Protein AF-0000000080920119 (afdb_homodimer)

pLDDT: mean 89.34, std 9.04, range [36.53, 98.25]

Solvent-accessible surface area (backbone atoms only — not comparable to full-atom values): 19038 Å² total; per-residue (Å²): 108,67,67,58,48,54,54,50,48,55,52,50,39,54,52,48,53,52,52,38,52,74,68,66,54,53,73,81,76,51,62,56,70,81,43,74,42,44,18,40,29,38,39,39,39,40,26,57,55,20,80,47,30,92,31,25,47,42,39,74,60,45,66,46,72,30,33,34,34,44,32,43,64,41,92,45,62,34,43,28,36,59,39,90,96,70,40,76,40,78,54,74,63,53,87,98,52,73,48,76,41,41,6,44,45,36,14,48,34,44,44,57,72,45,56,47,45,42,30,32,28,40,36,23,53,85,44,58,36,45,36,37,38,37,38,34,33,67,30,32,76,42,70,40,53,38,47,60,82,91,38,94,62,55,49,38,61,69,44,32,45,50,55,50,52,51,49,39,39,59,35,60,59,41,36,59,56,75,40,39,57,63,78,124,108,68,68,57,49,52,53,50,48,56,51,50,40,54,52,48,52,54,52,39,52,74,67,66,53,55,74,82,76,51,60,56,71,81,43,75,42,44,17,40,31,38,38,37,39,40,26,58,54,20,79,45,28,91,32,25,48,41,38,74,60,44,64,46,71,30,34,35,34,45,32,43,62,39,93,46,63,35,42,28,36,59,39,90,97,71,42,77,39,79,52,74,62,54,89,98,49,73,46,75,40,40,4,45,45,37,14,47,33,45,46,57,71,46,58,46,45,42,30,33,28,41,35,23,54,85,43,57,36,46,36,38,38,40,40,35,31,66,29,33,77,42,69,40,54,37,48,59,84,90,37,94,62,55,48,39,62,70,43,31,44,50,55,50,52,52,49,39,40,59,35,59,58,43,36,57,56,76,41,38,56,65,78,125

Foldseek 3Di:
DVVVLVVVLVVVLVVVVVVCVVLVPDPVLSVQSPDPQKDKDKDKAKFFADQCQVVDFRWDWDWDLFQKKKKDKDQDWWKWWQDPPPGTDTDGDDPPDIDMFGGPLNCQQQLNPRPGTTMGTIHHNPDMMIMMMMGTHGHQQRKRDHRQPPHPDRPDDIDGSVVVVVVVVVCVVVVVVVVDPPDD/DVVVLVVVLVVVLVVVVVVCVVLVPDPVLSVQSPDPQKDKDKDKAKFFADQCQVVDFRWDWDWDLFQKKKKDKDQDWWKWWQDPPPGTDTDGDDPPDIDMFGGPLNCQLQLNPRPGTTMGTIHHNPGMMIMMMMGTHGHQQRKRDHRQPPHPDRPDDIDGSVVVVVVVVVCVVVVVVVVDPPDD

Structure (mmCIF, N/CA/C/O backbone):
data_AF-0000000080920119-model_v1
#
loop_
_entity.id
_entity.type
_entity.pdbx_description
1 polymer 'Fe2OG dioxygenase domain-containing protein'
#
loop_
_atom_site.group_PDB
_atom_site.id
_atom_site.type_symbol
_atom_site.label_atom_id
_atom_site.label_alt_id
_atom_site.label_comp_id
_atom_site.label_asym_id
_atom_site.label_entity_id
_atom_site.label_seq_id
_atom_site.pdbx_PDB_ins_code
_atom_site.Cartn_x
_atom_site.Cartn_y
_atom_site.Cartn_z
_atom_site.occupancy
_atom_site.B_iso_or_equiv
_atom_site.auth_seq_id
_atom_site.auth_comp_id
_atom_site.auth_asym_id
_atom_site.auth_atom_id
_atom_site.pdbx_PDB_model_num
ATOM 1 N N . MET A 1 1 ? 1.473 2.098 -21 1 79.38 1 MET A N 1
ATOM 2 C CA . MET A 1 1 ? 1.074 1.323 -19.828 1 79.38 1 MET A CA 1
ATOM 3 C C . MET A 1 1 ? 0.485 -0.022 -20.234 1 79.38 1 MET A C 1
ATOM 5 O O . MET A 1 1 ? 0.886 -1.064 -19.719 1 79.38 1 MET A O 1
ATOM 9 N N . GLU A 1 2 ? -0.233 -0.046 -21.359 1 83.88 2 GLU A N 1
ATOM 10 C CA . GLU A 1 2 ? -0.893 -1.279 -21.781 1 83.88 2 GLU A CA 1
ATOM 11 C C . GLU A 1 2 ? 0.12 -2.299 -22.297 1 83.88 2 GLU A C 1
ATOM 13 O O . GLU A 1 2 ? 0.042 -3.482 -21.953 1 83.88 2 GLU A O 1
ATOM 18 N N . ASN A 1 3 ? 1.036 -1.819 -23.062 1 89.56 3 ASN A N 1
ATOM 19 C CA . ASN A 1 3 ? 2.049 -2.736 -23.562 1 89.56 3 ASN A CA 1
ATOM 20 C C . ASN A 1 3 ? 2.92 -3.293 -22.453 1 89.56 3 ASN A C 1
ATOM 22 O O . ASN A 1 3 ? 3.256 -4.477 -22.438 1 89.56 3 ASN A O 1
ATOM 26 N N . TYR A 1 4 ? 3.305 -2.443 -21.5 1 93.75 4 TYR A N 1
ATOM 27 C CA . TYR A 1 4 ? 4.094 -2.883 -20.344 1 93.75 4 TYR A CA 1
ATOM 28 C C . TYR A 1 4 ? 3.34 -3.932 -19.547 1 93.75 4 TYR A C 1
ATOM 30 O O . TYR A 1 4 ? 3.9 -4.969 -19.188 1 93.75 4 TYR A O 1
ATOM 38 N N . GLN A 1 5 ? 2.098 -3.656 -19.344 1 92.19 5 GLN A N 1
ATOM 39 C CA . GLN A 1 5 ? 1.253 -4.57 -18.578 1 92.19 5 GLN A CA 1
ATOM 40 C C . GLN A 1 5 ? 1.169 -5.938 -19.266 1 92.19 5 GLN A C 1
ATOM 42 O O . GLN A 1 5 ? 1.248 -6.973 -18.594 1 92.19 5 GLN A O 1
ATOM 47 N N . LYS A 1 6 ? 1.004 -5.941 -20.547 1 92.06 6 LYS A N 1
ATOM 48 C CA . LYS A 1 6 ? 0.898 -7.191 -21.297 1 92.06 6 LYS A CA 1
ATOM 49 C C . LYS A 1 6 ? 2.182 -8.008 -21.188 1 92.06 6 LYS A C 1
ATOM 51 O O . LYS A 1 6 ? 2.137 -9.227 -20.984 1 92.06 6 LYS A O 1
ATOM 56 N N . GLN A 1 7 ? 3.277 -7.32 -21.297 1 95.81 7 GLN A N 1
ATOM 57 C CA . GLN A 1 7 ? 4.562 -8 -21.219 1 95.81 7 GLN A CA 1
ATOM 58 C C . GLN A 1 7 ? 4.805 -8.547 -19.812 1 95.81 7 GLN A C 1
ATOM 60 O O . GLN A 1 7 ? 5.305 -9.656 -19.656 1 95.81 7 GLN A O 1
ATOM 65 N N . MET A 1 8 ? 4.488 -7.758 -18.844 1 96.25 8 MET A N 1
ATOM 66 C CA . MET A 1 8 ? 4.672 -8.195 -17.469 1 96.25 8 MET A CA 1
ATOM 67 C C . MET A 1 8 ? 3.734 -9.352 -17.125 1 96.25 8 MET A C 1
ATOM 69 O O . MET A 1 8 ? 4.102 -10.25 -16.375 1 96.25 8 MET A O 1
ATOM 73 N N . LYS A 1 9 ? 2.559 -9.312 -17.688 1 94.44 9 LYS A N 1
ATOM 74 C CA . LYS A 1 9 ? 1.615 -10.406 -17.469 1 94.44 9 LYS A CA 1
ATOM 75 C C . LYS A 1 9 ? 2.176 -11.727 -18 1 94.44 9 LYS A C 1
ATOM 77 O O . LYS A 1 9 ? 2.111 -12.75 -17.328 1 94.44 9 LYS A O 1
ATOM 82 N N . LEU A 1 10 ? 2.668 -11.664 -19.203 1 95.56 10 LEU A N 1
ATOM 83 C CA . LEU A 1 10 ? 3.262 -12.867 -19.797 1 95.56 10 LEU A CA 1
ATOM 84 C C . LEU A 1 10 ? 4.398 -13.391 -18.922 1 95.56 10 LEU A C 1
ATOM 86 O O . LEU A 1 10 ? 4.496 -14.594 -18.688 1 95.56 10 LEU A O 1
ATOM 90 N N . LEU A 1 11 ? 5.254 -12.516 -18.453 1 97.06 11 LEU A N 1
ATOM 91 C CA . LEU A 1 11 ? 6.359 -12.906 -17.578 1 97.06 11 LEU A CA 1
ATOM 92 C C . LEU A 1 11 ? 5.844 -13.492 -16.266 1 97.06 11 LEU A C 1
ATOM 94 O O . LEU A 1 11 ? 6.344 -14.523 -15.812 1 97.06 11 LEU A O 1
ATOM 98 N N . ALA A 1 12 ? 4.891 -12.859 -15.656 1 97 12 ALA A N 1
ATOM 99 C CA . ALA A 1 12 ? 4.32 -13.312 -14.391 1 97 12 ALA A CA 1
ATOM 100 C C . ALA A 1 12 ? 3.705 -14.703 -14.539 1 97 12 ALA A C 1
ATOM 102 O O . ALA A 1 12 ? 3.854 -15.547 -13.656 1 97 12 ALA A O 1
ATOM 103 N N . GLU A 1 13 ? 2.988 -14.906 -15.633 1 95.88 13 GLU A N 1
ATOM 104 C CA . GLU A 1 13 ? 2.373 -16.203 -15.883 1 95.88 13 GLU A CA 1
ATOM 105 C C . GLU A 1 13 ? 3.43 -17.297 -16.031 1 95.88 13 GLU A C 1
ATOM 107 O O . GLU A 1 13 ? 3.268 -18.391 -15.492 1 95.88 13 GLU A O 1
ATOM 112 N N . LYS A 1 14 ? 4.465 -16.984 -16.734 1 96.5 14 LYS A N 1
ATOM 113 C CA . LYS A 1 14 ? 5.555 -17.953 -16.891 1 96.5 14 LYS A CA 1
ATOM 114 C C . LYS A 1 14 ? 6.195 -18.281 -15.547 1 96.5 14 LYS A C 1
ATOM 116 O O . LYS A 1 14 ? 6.41 -19.453 -15.227 1 96.5 14 LYS A O 1
ATOM 121 N N . LEU A 1 15 ? 6.508 -17.266 -14.758 1 97.19 15 LEU A N 1
ATOM 122 C CA . LEU A 1 15 ? 7.105 -17.469 -13.445 1 97.19 15 LEU A CA 1
ATOM 123 C C . LEU A 1 15 ? 6.176 -18.266 -12.539 1 97.19 15 LEU A C 1
ATOM 125 O O . LEU A 1 15 ? 6.617 -19.172 -11.828 1 97.19 15 LEU A O 1
ATOM 129 N N . THR A 1 16 ? 4.949 -17.922 -12.578 1 96.25 16 THR A N 1
ATOM 130 C CA . THR A 1 16 ? 3.953 -18.578 -11.742 1 96.25 16 THR A CA 1
ATOM 131 C C . THR A 1 16 ? 3.855 -20.062 -12.102 1 96.25 16 THR A C 1
ATOM 133 O O . THR A 1 16 ? 3.824 -20.922 -11.211 1 96.25 16 THR A O 1
ATOM 136 N N . GLN A 1 17 ? 3.826 -20.344 -13.414 1 94.75 17 GLN A N 1
ATOM 137 C CA . GLN A 1 17 ? 3.797 -21.734 -13.852 1 94.75 17 GLN A CA 1
ATOM 138 C C . GLN A 1 17 ? 5.004 -22.5 -13.32 1 94.75 17 GLN A C 1
ATOM 140 O O . GLN A 1 17 ? 4.871 -23.625 -12.852 1 94.75 17 GLN A O 1
ATOM 145 N N . MET A 1 18 ? 6.141 -21.922 -13.367 1 95.62 18 MET A N 1
ATOM 146 C CA . MET A 1 18 ? 7.363 -22.562 -12.883 1 95.62 18 MET A CA 1
ATOM 147 C C . MET A 1 18 ? 7.289 -22.797 -11.383 1 95.62 18 MET A C 1
ATOM 149 O O . MET A 1 18 ? 7.621 -23.891 -10.914 1 95.62 18 MET A O 1
ATOM 153 N N . ILE A 1 19 ? 6.848 -21.828 -10.633 1 94.75 19 ILE A N 1
ATOM 154 C CA . ILE A 1 19 ? 6.781 -21.906 -9.18 1 94.75 19 ILE A CA 1
ATOM 155 C C . ILE A 1 19 ? 5.758 -22.969 -8.766 1 94.75 19 ILE A C 1
ATOM 157 O O . ILE A 1 19 ? 6.039 -23.812 -7.91 1 94.75 19 ILE A O 1
ATOM 161 N N . LEU A 1 20 ? 4.629 -22.938 -9.398 1 91.56 20 LEU A N 1
ATOM 162 C CA . LEU A 1 20 ? 3.582 -23.891 -9.031 1 91.56 20 LEU A CA 1
ATOM 163 C C . LEU A 1 20 ? 3.982 -25.312 -9.398 1 91.56 20 LEU A C 1
ATOM 165 O O . LEU A 1 20 ? 3.627 -26.266 -8.703 1 91.56 20 LEU A O 1
ATOM 169 N N . THR A 1 21 ? 4.664 -25.422 -10.508 1 92.38 21 THR A N 1
ATOM 170 C CA . THR A 1 21 ? 5.191 -26.734 -10.875 1 92.38 21 THR A CA 1
ATOM 171 C C . THR A 1 21 ? 6.184 -27.219 -9.82 1 92.38 21 THR A C 1
ATOM 173 O O . THR A 1 21 ? 6.152 -28.391 -9.43 1 92.38 21 THR A O 1
ATOM 176 N N . LEU A 1 22 ? 7.051 -26.344 -9.359 1 90.81 22 LEU A N 1
ATOM 177 C CA . LEU A 1 22 ? 8.016 -26.672 -8.32 1 90.81 22 LEU A CA 1
ATOM 178 C C . LEU A 1 22 ? 7.305 -27.094 -7.039 1 90.81 22 LEU A C 1
ATOM 180 O O . LEU A 1 22 ? 7.789 -27.984 -6.32 1 90.81 22 LEU A O 1
ATOM 184 N N . LEU A 1 23 ? 6.129 -26.531 -6.812 1 89.06 23 LEU A N 1
ATOM 185 C CA . LEU A 1 23 ? 5.359 -26.828 -5.605 1 89.06 23 LEU A CA 1
ATOM 186 C C . LEU A 1 23 ? 4.465 -28.047 -5.812 1 89.06 23 LEU A C 1
ATOM 188 O O . LEU A 1 23 ? 3.684 -28.406 -4.926 1 89.06 23 LEU A O 1
ATOM 192 N N . LYS A 1 24 ? 4.477 -28.656 -7.004 1 88.25 24 LYS A N 1
ATOM 193 C CA . LYS A 1 24 ? 3.756 -29.875 -7.355 1 88.25 24 LYS A CA 1
ATOM 194 C C . LYS A 1 24 ? 2.246 -29.656 -7.309 1 88.25 24 LYS A C 1
ATOM 196 O O . LYS A 1 24 ? 1.501 -30.531 -6.867 1 88.25 24 LYS A O 1
ATOM 201 N N . ILE A 1 25 ? 1.913 -28.469 -7.617 1 86.12 25 ILE A N 1
ATOM 202 C CA . ILE A 1 25 ? 0.491 -28.172 -7.766 1 86.12 25 ILE A CA 1
ATOM 203 C C . ILE A 1 25 ? -0.033 -28.812 -9.055 1 86.12 25 ILE A C 1
ATOM 205 O O . ILE A 1 25 ? 0.632 -28.75 -10.094 1 86.12 25 ILE A O 1
ATOM 209 N N . SER A 1 26 ? -1.225 -29.484 -8.969 1 85.06 26 SER A N 1
ATOM 210 C CA . SER A 1 26 ? -1.796 -30.188 -10.109 1 85.06 26 SER A CA 1
ATOM 211 C C . SER A 1 26 ? -2.178 -29.203 -11.219 1 85.06 26 SER A C 1
ATOM 213 O O . SER A 1 26 ? -2.459 -28.031 -10.953 1 85.06 26 SER A O 1
ATOM 215 N N . GLU A 1 27 ? -2.246 -29.672 -12.414 1 86.5 27 GLU A N 1
ATOM 216 C CA . GLU A 1 27 ? -2.58 -28.844 -13.57 1 86.5 27 GLU A CA 1
ATOM 217 C C . GLU A 1 27 ? -3.992 -28.281 -13.453 1 86.5 27 GLU A C 1
ATOM 219 O O . GLU A 1 27 ? -4.258 -27.156 -13.906 1 86.5 27 GLU A O 1
ATOM 224 N N . ASP A 1 28 ? -4.855 -29 -12.781 1 83.12 28 ASP A N 1
ATOM 225 C CA . ASP A 1 28 ? -6.238 -28.562 -12.617 1 83.12 28 ASP A CA 1
ATOM 226 C C . ASP A 1 28 ? -6.32 -27.328 -11.719 1 83.12 28 ASP A C 1
ATOM 228 O O . ASP A 1 28 ? -7.223 -26.5 -11.875 1 83.12 28 ASP A O 1
ATOM 232 N N . GLU A 1 29 ? -5.348 -27.266 -10.867 1 81.88 29 GLU A N 1
ATOM 233 C CA . GLU A 1 29 ? -5.355 -26.172 -9.914 1 81.88 29 GLU A CA 1
ATOM 234 C C . GLU A 1 29 ? -4.656 -24.938 -10.484 1 81.88 29 GLU A C 1
ATOM 236 O O . GLU A 1 29 ? -4.68 -23.859 -9.875 1 81.88 29 GLU A O 1
ATOM 241 N N . LYS A 1 30 ? -4.066 -25.125 -11.633 1 85.06 30 LYS A N 1
ATOM 242 C CA . LYS A 1 30 ? -3.332 -24.031 -12.273 1 85.06 30 LYS A CA 1
ATOM 243 C C . LYS A 1 30 ? -4.203 -23.312 -13.297 1 85.06 30 LYS A C 1
ATOM 245 O O . LYS A 1 30 ? -3.732 -22.406 -13.992 1 85.06 30 LYS A O 1
ATOM 250 N N . GLY A 1 31 ? -5.438 -23.594 -13.391 1 84.75 31 GLY A N 1
ATOM 251 C CA . GLY A 1 31 ? -6.328 -23.125 -14.438 1 84.75 31 GLY A CA 1
ATOM 252 C C . GLY A 1 31 ? -6.531 -21.609 -14.406 1 84.75 31 GLY A C 1
ATOM 253 O O . GLY A 1 31 ? -6.852 -21 -15.43 1 84.75 31 GLY A O 1
ATOM 254 N N . TRP A 1 32 ? -6.25 -21 -13.281 1 85.81 32 TRP A N 1
ATOM 255 C CA . TRP A 1 32 ? -6.496 -19.578 -13.148 1 85.81 32 TRP A CA 1
ATOM 256 C C . TRP A 1 32 ? -5.383 -18.766 -13.805 1 85.81 32 TRP A C 1
ATOM 258 O O . TRP A 1 32 ? -5.555 -17.578 -14.102 1 85.81 32 TRP A O 1
ATOM 268 N N . ILE A 1 33 ? -4.121 -19.188 -14.055 1 86.75 33 ILE A N 1
ATOM 269 C CA . ILE A 1 33 ? -2.926 -18.469 -14.484 1 86.75 33 ILE A CA 1
ATOM 270 C C . ILE A 1 33 ? -3.201 -17.766 -15.812 1 86.75 33 ILE A C 1
ATOM 272 O O . ILE A 1 33 ? -2.771 -16.625 -16.016 1 86.75 33 ILE A O 1
ATOM 276 N N . SER A 1 34 ? -4.086 -18.219 -16.703 1 77.69 34 SER A N 1
ATOM 277 C CA . SER A 1 34 ? -4.328 -17.578 -17.984 1 77.69 34 SER A CA 1
ATOM 278 C C . SER A 1 34 ? -5.785 -17.141 -18.125 1 77.69 34 SER A C 1
ATOM 280 O O . SER A 1 34 ? -6.266 -16.906 -19.234 1 77.69 34 SER A O 1
ATOM 282 N N . SER A 1 35 ? -6.309 -16.984 -16.953 1 78.75 35 SER A N 1
ATOM 283 C CA . SER A 1 35 ? -7.707 -16.578 -16.984 1 78.75 35 SER A CA 1
ATOM 284 C C . SER A 1 35 ? -7.84 -15.062 -17.094 1 78.75 35 SER A C 1
ATOM 286 O O . SER A 1 35 ? -6.859 -14.328 -16.922 1 78.75 35 SER A O 1
ATOM 288 N N . SER A 1 36 ? -9.031 -14.633 -17.5 1 76.56 36 SER A N 1
ATOM 289 C CA . SER A 1 36 ? -9.32 -13.203 -17.594 1 76.56 36 SER A CA 1
ATOM 290 C C . SER A 1 36 ? -9.688 -12.625 -16.234 1 76.56 36 SER A C 1
ATOM 292 O O . SER A 1 36 ? -9.797 -11.414 -16.078 1 76.56 36 SER A O 1
ATOM 294 N N . GLU A 1 37 ? -9.75 -13.453 -15.273 1 78.88 37 GLU A N 1
ATOM 295 C CA . GLU A 1 37 ? -10.242 -13.023 -13.969 1 78.88 37 GLU A CA 1
ATOM 296 C C . GLU A 1 37 ? -9.094 -12.883 -12.969 1 78.88 37 GLU A C 1
ATOM 298 O O . GLU A 1 37 ? -9.258 -13.18 -11.789 1 78.88 37 GLU A O 1
ATOM 303 N N . LEU A 1 38 ? -8.055 -12.328 -13.391 1 83.06 38 LEU A N 1
ATOM 304 C CA . LEU A 1 38 ? -6.871 -12.18 -12.547 1 83.06 38 LEU A CA 1
ATOM 305 C C . LEU A 1 38 ? -6.895 -10.844 -11.805 1 83.06 38 LEU A C 1
ATOM 307 O O . LEU A 1 38 ? -7.523 -9.891 -12.258 1 83.06 38 LEU A O 1
ATOM 311 N N . CYS A 1 39 ? -6.348 -10.883 -10.656 1 84.88 39 CYS A N 1
ATOM 312 C CA . CYS A 1 39 ? -6.047 -9.633 -9.961 1 84.88 39 CYS A CA 1
ATOM 313 C C . CYS A 1 39 ? -4.715 -9.055 -10.422 1 84.88 39 CYS A C 1
ATOM 315 O O . CYS A 1 39 ? -3.664 -9.672 -10.219 1 84.88 39 CYS A O 1
ATOM 317 N N . GLU A 1 40 ? -4.816 -7.977 -11.047 1 91 40 GLU A N 1
ATOM 318 C CA . GLU A 1 40 ? -3.602 -7.332 -11.539 1 91 40 GLU A CA 1
ATOM 319 C C . GLU A 1 40 ? -3.695 -5.812 -11.43 1 91 40 GLU A C 1
ATOM 321 O O . GLU A 1 40 ? -4.789 -5.25 -11.492 1 91 40 GLU A O 1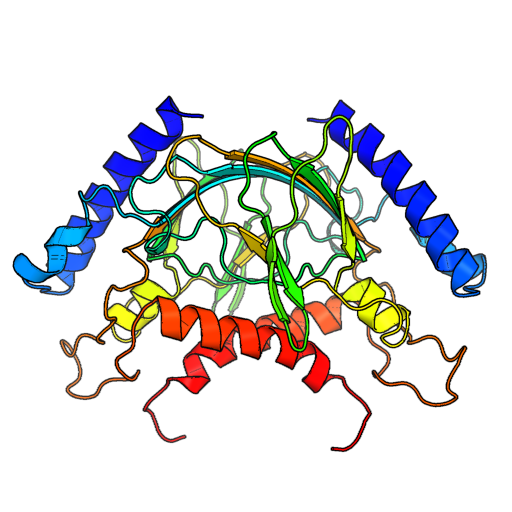
ATOM 326 N N . ALA A 1 41 ? -2.57 -5.191 -11.289 1 94.19 41 ALA A N 1
ATOM 327 C CA . ALA A 1 41 ? -2.426 -3.74 -11.281 1 94.19 41 ALA A CA 1
ATOM 328 C C . ALA A 1 41 ? -0.996 -3.328 -11.617 1 94.19 41 ALA A C 1
ATOM 330 O O . ALA A 1 41 ? -0.063 -4.121 -11.461 1 94.19 41 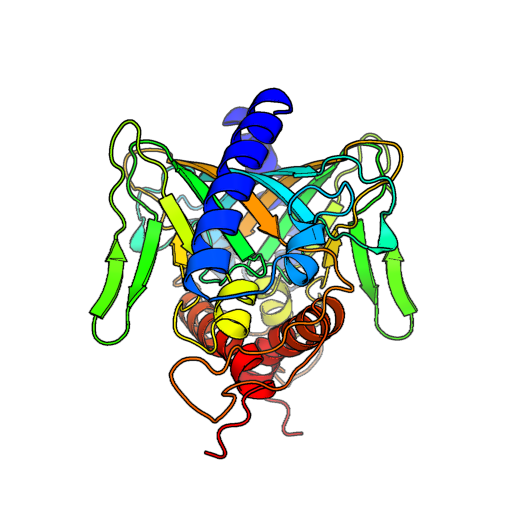ALA A O 1
ATOM 331 N N . VAL A 1 42 ? -0.869 -2.125 -12.148 1 96.5 42 VAL A N 1
ATOM 332 C CA . VAL A 1 42 ? 0.438 -1.509 -12.352 1 96.5 42 VAL A CA 1
ATOM 333 C C . VAL A 1 42 ? 0.542 -0.229 -11.531 1 96.5 42 VAL A C 1
ATOM 335 O O . VAL A 1 42 ? -0.388 0.581 -11.508 1 96.5 42 VAL A O 1
ATOM 338 N N . GLN A 1 43 ? 1.616 -0.107 -10.844 1 96.62 43 GLN A N 1
ATOM 339 C CA . GLN A 1 43 ? 1.86 1.083 -10.031 1 96.62 43 GLN A CA 1
ATOM 340 C C . GLN A 1 43 ? 3.199 1.723 -10.391 1 96.62 43 GLN A C 1
ATOM 342 O O . GLN A 1 43 ? 4.254 1.104 -10.219 1 96.62 43 GLN A O 1
ATOM 347 N N . LEU A 1 44 ? 3.145 2.924 -10.898 1 96.31 44 LEU A N 1
ATOM 348 C CA . LEU A 1 44 ? 4.352 3.723 -11.086 1 96.31 44 LEU A CA 1
ATOM 349 C C . LEU A 1 44 ? 4.594 4.621 -9.875 1 96.31 44 LEU A C 1
ATOM 351 O O . LEU A 1 44 ? 3.713 5.383 -9.477 1 96.31 44 LEU A O 1
ATOM 355 N N . ASN A 1 45 ? 5.758 4.523 -9.359 1 95.75 45 ASN A N 1
ATOM 356 C CA . ASN A 1 45 ? 6.113 5.262 -8.148 1 95.75 45 ASN A CA 1
ATOM 357 C C . ASN A 1 45 ? 7.223 6.277 -8.422 1 95.75 45 ASN A C 1
ATOM 359 O O . ASN A 1 45 ? 8.195 5.969 -9.109 1 95.75 45 ASN A O 1
ATOM 363 N N . PHE A 1 46 ? 7.047 7.43 -7.879 1 95.69 46 PHE A N 1
ATOM 364 C CA . PHE A 1 46 ? 8.039 8.5 -7.934 1 95.69 46 PHE A CA 1
ATOM 365 C C . PHE A 1 46 ? 8.383 8.992 -6.535 1 95.69 46 PHE A C 1
ATOM 367 O O . PHE A 1 46 ? 7.488 9.367 -5.77 1 95.69 46 PHE A O 1
ATOM 374 N N . TYR A 1 47 ? 9.664 9.023 -6.199 1 93.88 47 TYR A N 1
ATOM 375 C CA . TYR A 1 47 ? 10.18 9.516 -4.926 1 93.88 47 TYR A CA 1
ATOM 376 C C . TYR A 1 47 ? 11.133 10.68 -5.141 1 93.88 47 TYR A C 1
ATOM 378 O O . TYR A 1 47 ? 12.25 10.492 -5.633 1 93.88 47 TYR A O 1
ATOM 386 N N . PRO A 1 48 ? 10.773 11.828 -4.73 1 90.06 48 PRO A N 1
ATOM 387 C CA . PRO A 1 48 ? 11.672 12.969 -4.883 1 90.06 48 PRO A CA 1
ATOM 388 C C . PRO A 1 48 ? 12.93 12.844 -4.023 1 90.06 48 PRO A C 1
ATOM 390 O O . PRO A 1 48 ? 12.961 12.047 -3.084 1 90.06 48 PRO A O 1
ATOM 393 N N . CYS A 1 49 ? 13.867 13.625 -4.379 1 87.81 49 CYS A N 1
ATOM 394 C CA . CYS A 1 49 ? 15.078 13.68 -3.564 1 87.81 49 CYS A CA 1
ATOM 395 C C . CYS A 1 49 ? 14.805 14.375 -2.234 1 87.81 49 CYS A C 1
ATOM 397 O O . CYS A 1 49 ? 13.93 15.234 -2.143 1 87.81 49 CYS A O 1
ATOM 399 N N . CYS A 1 50 ? 15.484 13.898 -1.245 1 86.06 50 CYS A N 1
ATOM 400 C CA . CYS A 1 50 ? 15.438 14.523 0.07 1 86.06 50 CYS A CA 1
ATOM 401 C C . CYS A 1 50 ? 16.844 14.695 0.643 1 86.06 50 CYS A C 1
ATOM 403 O O . CYS A 1 50 ? 17.547 13.711 0.868 1 86.06 50 CYS A O 1
ATOM 405 N N . PRO A 1 51 ? 17.172 15.93 0.993 1 83.06 51 PRO A N 1
ATOM 406 C CA . PRO A 1 51 ? 18.516 16.188 1.505 1 83.06 51 PRO A CA 1
ATOM 407 C C . PRO A 1 51 ? 18.812 15.406 2.785 1 83.06 51 PRO A C 1
ATOM 409 O O . PRO A 1 51 ? 19.984 15.102 3.066 1 83.06 51 PRO A O 1
ATOM 412 N N . GLU A 1 52 ? 17.844 15.109 3.59 1 86.38 52 GLU A N 1
ATOM 413 C CA . GLU A 1 52 ? 17.969 14.312 4.801 1 86.38 52 GLU A CA 1
ATOM 414 C C . GLU A 1 52 ? 17.188 13.008 4.691 1 86.38 52 GLU A C 1
ATOM 416 O O . GLU A 1 52 ? 16.156 12.836 5.344 1 86.38 52 GLU A O 1
ATOM 421 N N . PRO A 1 53 ? 17.812 12.141 4.031 1 82.62 53 PRO A N 1
ATOM 422 C CA . PRO A 1 53 ? 17.047 10.938 3.688 1 82.62 53 PRO A CA 1
ATOM 423 C C . PRO A 1 53 ? 16.703 10.094 4.906 1 82.62 53 PRO A C 1
ATOM 425 O O . PRO A 1 53 ? 15.734 9.328 4.875 1 82.62 53 PRO A O 1
ATOM 428 N N . ASN A 1 54 ? 17.438 10.219 5.973 1 82.88 54 ASN A N 1
ATOM 429 C CA . ASN A 1 54 ? 17.156 9.438 7.172 1 82.88 54 ASN A CA 1
ATOM 430 C C . ASN A 1 54 ? 15.922 9.953 7.902 1 82.88 54 ASN A C 1
ATOM 432 O O . ASN A 1 54 ? 15.398 9.273 8.789 1 82.88 54 ASN A O 1
ATOM 436 N N . ARG A 1 55 ? 15.461 11.031 7.457 1 83.25 55 ARG A N 1
ATOM 437 C CA . ARG A 1 55 ? 14.297 11.625 8.117 1 83.25 55 ARG A CA 1
ATOM 438 C C . ARG A 1 55 ? 13.055 11.508 7.242 1 83.25 55 ARG A C 1
ATOM 440 O O . ARG A 1 55 ? 12 12.055 7.574 1 83.25 55 ARG A O 1
ATOM 447 N N . ALA A 1 56 ? 13.195 10.891 6.164 1 82.69 56 ALA A N 1
ATOM 448 C CA . ALA A 1 56 ? 12.07 10.758 5.246 1 82.69 56 ALA A CA 1
ATOM 449 C C . ALA A 1 56 ? 11.953 9.328 4.727 1 82.69 56 ALA A C 1
ATOM 451 O O . ALA A 1 56 ? 12.945 8.602 4.656 1 82.69 56 ALA A O 1
ATOM 452 N N . MET A 1 57 ? 10.734 8.945 4.492 1 87.75 57 MET A N 1
ATOM 453 C CA . MET A 1 57 ? 10.461 7.633 3.908 1 87.75 57 MET A CA 1
ATOM 454 C C . MET A 1 57 ? 9.578 7.762 2.67 1 87.75 57 MET A C 1
ATOM 456 O O . MET A 1 57 ? 8.609 8.523 2.668 1 87.75 57 MET A O 1
ATOM 460 N N . GLY A 1 58 ? 9.984 7.102 1.629 1 90.5 58 GLY A N 1
ATOM 461 C CA . GLY A 1 58 ? 9.164 7.086 0.429 1 90.5 58 GLY A CA 1
ATOM 462 C C . GLY A 1 58 ? 7.922 6.227 0.567 1 90.5 58 GLY A C 1
ATOM 463 O O . GLY A 1 58 ? 6.801 6.715 0.402 1 90.5 58 GLY A O 1
ATOM 464 N N . LEU A 1 59 ? 8.141 4.977 0.866 1 92.75 59 LEU A N 1
ATOM 465 C CA . LEU A 1 59 ? 7.059 4.031 1.106 1 92.75 59 LEU A CA 1
ATOM 466 C C . LEU A 1 59 ? 7.285 3.262 2.402 1 92.75 59 LEU 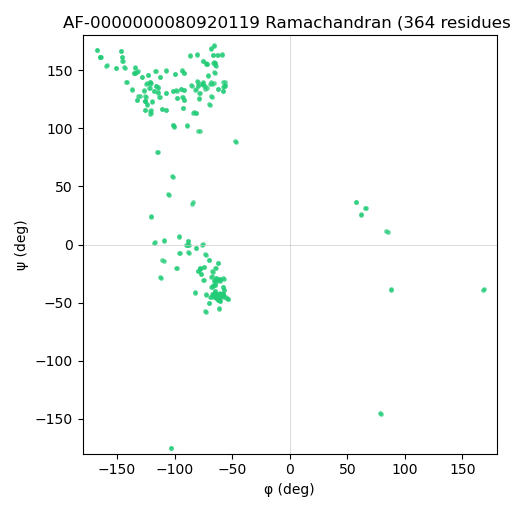A C 1
ATOM 468 O O . LEU A 1 59 ? 8.359 2.699 2.615 1 92.75 59 LEU A O 1
ATOM 472 N N . ALA A 1 60 ? 6.262 3.289 3.238 1 91.69 60 ALA A N 1
ATOM 473 C CA . ALA A 1 60 ? 6.332 2.611 4.527 1 91.69 60 ALA A CA 1
ATOM 474 C C . ALA A 1 60 ? 6.426 1.099 4.352 1 91.69 60 ALA A C 1
ATOM 476 O O . ALA A 1 60 ? 6.016 0.563 3.318 1 91.69 60 ALA A O 1
ATOM 477 N N . PRO A 1 61 ? 6.965 0.413 5.363 1 91.88 61 PRO A N 1
ATOM 478 C CA . PRO A 1 61 ? 7.074 -1.046 5.297 1 91.88 61 PRO A CA 1
ATOM 479 C C . PRO A 1 61 ? 5.727 -1.726 5.047 1 91.88 61 PRO A C 1
ATOM 481 O O . PRO A 1 61 ? 4.719 -1.337 5.641 1 91.88 61 PRO A O 1
ATOM 484 N N . HIS A 1 62 ? 5.719 -2.699 4.184 1 90.88 62 HIS A N 1
ATOM 485 C CA . HIS A 1 62 ? 4.512 -3.459 3.885 1 90.88 62 HIS A CA 1
ATOM 486 C C . HIS A 1 62 ? 4.844 -4.754 3.152 1 90.88 62 HIS A C 1
ATOM 488 O O . HIS A 1 62 ? 5.977 -4.953 2.711 1 90.88 62 HIS A O 1
ATOM 494 N N . THR A 1 63 ? 3.949 -5.68 3.152 1 92 63 THR A N 1
ATOM 495 C CA . THR A 1 63 ? 3.961 -6.84 2.27 1 92 63 THR A CA 1
ATOM 496 C C . THR A 1 63 ? 2.883 -6.715 1.197 1 92 63 THR A C 1
ATOM 498 O O . THR A 1 63 ? 1.866 -6.047 1.406 1 92 63 THR A O 1
ATOM 501 N N . ASP A 1 64 ? 3.164 -7.273 0.099 1 93.19 64 ASP A N 1
ATOM 502 C CA . ASP A 1 64 ? 2.168 -7.297 -0.967 1 93.19 64 ASP A CA 1
ATOM 503 C C . ASP A 1 64 ? 1.207 -8.469 -0.8 1 93.19 64 ASP A C 1
ATOM 505 O O . ASP A 1 64 ? 1.631 -9.586 -0.484 1 93.19 64 ASP A O 1
ATOM 509 N N . THR A 1 65 ? -0.057 -8.203 -1.002 1 92.75 65 THR A N 1
ATOM 510 C CA . THR A 1 65 ? -1.039 -9.281 -0.927 1 92.75 65 THR A CA 1
ATOM 511 C C . THR A 1 65 ? -0.966 -10.172 -2.168 1 92.75 65 THR A C 1
ATOM 513 O O . THR A 1 65 ? -1.427 -11.312 -2.148 1 92.75 65 THR A O 1
ATOM 516 N N . SER A 1 66 ? -0.424 -9.773 -3.248 1 95.25 66 SER A N 1
ATOM 517 C CA . SER A 1 66 ? -0.33 -10.469 -4.527 1 95.25 66 SER A CA 1
ATOM 518 C C . SER A 1 66 ? 0.403 -11.805 -4.379 1 95.25 66 SER A C 1
ATOM 520 O O . SER A 1 66 ? 0.966 -12.094 -3.322 1 95.25 66 SER A O 1
ATOM 522 N N . LEU A 1 67 ? 0.24 -12.672 -5.406 1 95.88 67 LEU A N 1
ATOM 523 C CA . LEU A 1 67 ? 1.091 -13.852 -5.477 1 95.88 67 LEU A CA 1
ATOM 524 C C . LEU A 1 67 ? 2.559 -13.461 -5.609 1 95.88 67 LEU A C 1
ATOM 526 O O . LEU A 1 67 ? 3.396 -13.898 -4.82 1 95.88 67 LEU A O 1
ATOM 530 N N . LEU A 1 68 ? 2.83 -12.703 -6.555 1 97.38 68 LEU A N 1
ATOM 531 C CA . LEU A 1 68 ? 4.152 -12.109 -6.73 1 97.38 68 LEU A CA 1
ATOM 532 C C . LEU A 1 68 ? 4.047 -10.711 -7.324 1 97.38 68 LEU A C 1
ATOM 534 O O . LEU A 1 68 ? 3.012 -10.344 -7.883 1 97.38 68 LEU A O 1
ATOM 538 N N . THR A 1 69 ? 5.035 -9.867 -7.16 1 98.06 69 THR A N 1
ATOM 539 C CA . THR A 1 69 ? 5.168 -8.523 -7.703 1 98.06 69 THR A CA 1
ATOM 540 C C . THR A 1 69 ? 6.477 -8.375 -8.477 1 98.06 69 THR A C 1
ATOM 542 O O . THR A 1 69 ? 7.547 -8.703 -7.961 1 98.06 69 THR A O 1
ATOM 545 N N . ILE A 1 70 ? 6.371 -7.977 -9.734 1 98.25 70 ILE A N 1
ATOM 546 C CA . ILE A 1 70 ? 7.551 -7.734 -10.562 1 98.25 70 ILE A CA 1
ATOM 547 C C . ILE A 1 70 ? 7.867 -6.238 -10.578 1 98.25 70 ILE A C 1
ATOM 549 O O . ILE A 1 70 ? 7.023 -5.422 -10.953 1 98.25 70 ILE A O 1
ATOM 553 N N . LEU A 1 71 ? 9.117 -5.941 -10.227 1 97.94 71 LEU A N 1
ATOM 554 C CA . LEU A 1 71 ? 9.5 -4.547 -10.031 1 97.94 71 LEU A CA 1
ATOM 555 C C . LEU A 1 71 ? 10.609 -4.148 -10.992 1 97.94 71 LEU A C 1
ATOM 557 O O . LEU A 1 71 ? 11.641 -4.82 -11.07 1 97.94 71 LEU A O 1
ATOM 561 N N . HIS A 1 72 ? 10.328 -3.119 -11.766 1 96.94 72 HIS A N 1
ATOM 562 C CA . HIS A 1 72 ? 11.367 -2.377 -12.461 1 96.94 72 HIS A CA 1
ATOM 563 C C . HIS A 1 72 ? 11.742 -1.109 -11.703 1 96.94 72 HIS A C 1
ATOM 565 O O . HIS A 1 72 ? 10.867 -0.381 -11.227 1 96.94 72 HIS A O 1
ATOM 571 N N . GLN A 1 73 ? 13.023 -0.868 -11.516 1 95.62 73 GLN A N 1
ATOM 572 C CA . GLN A 1 73 ? 13.422 0.313 -10.75 1 95.62 73 GLN A CA 1
ATOM 573 C C . GLN A 1 73 ? 14.547 1.065 -11.453 1 95.62 73 GLN A C 1
ATOM 575 O O . GLN A 1 73 ? 15.352 0.463 -12.172 1 95.62 73 GLN A O 1
ATOM 580 N N . SER A 1 74 ? 14.617 2.34 -11.227 1 93.44 74 SER A N 1
ATOM 581 C CA . SER A 1 74 ? 15.734 3.158 -11.695 1 93.44 74 SER A CA 1
ATOM 582 C C . SER A 1 74 ? 17.031 2.764 -11.008 1 93.44 74 SER A C 1
ATOM 584 O O . SER A 1 74 ? 17.031 1.944 -10.086 1 93.44 74 SER A O 1
ATOM 586 N N . GLN A 1 75 ? 18.109 3.355 -11.523 1 93.94 75 GLN A N 1
ATOM 587 C CA . GLN A 1 75 ? 19.422 3.041 -10.961 1 93.94 75 GLN A CA 1
ATOM 588 C C . GLN A 1 75 ? 19.719 3.904 -9.742 1 93.94 75 GLN A C 1
ATOM 590 O O . GLN A 1 75 ? 20.844 4.367 -9.562 1 93.94 75 GLN A O 1
ATOM 595 N N . THR A 1 76 ? 18.734 4.223 -8.953 1 93.94 76 THR A N 1
ATOM 596 C CA . THR A 1 76 ? 18.828 4.945 -7.691 1 93.94 76 THR A CA 1
ATOM 597 C C . THR A 1 76 ? 18.469 4.035 -6.523 1 93.94 76 THR A C 1
ATOM 599 O O . THR A 1 76 ? 17.406 3.428 -6.512 1 93.94 76 THR A O 1
ATOM 602 N N . ASN A 1 77 ? 19.328 3.971 -5.559 1 92.94 77 ASN A N 1
ATOM 603 C CA . ASN A 1 77 ? 19.094 3.139 -4.383 1 92.94 77 ASN A CA 1
ATOM 604 C C . ASN A 1 77 ? 17.891 3.627 -3.582 1 92.94 77 ASN A C 1
ATOM 606 O O . ASN A 1 77 ? 17.578 4.82 -3.594 1 92.94 77 ASN A O 1
ATOM 610 N N . GLY A 1 78 ? 17.281 2.664 -2.842 1 94.5 78 GLY A N 1
ATOM 611 C CA . GLY A 1 78 ? 16.156 3.021 -1.998 1 94.5 78 GLY A CA 1
ATOM 612 C C . GLY A 1 78 ? 15.406 1.818 -1.459 1 94.5 78 GLY A C 1
ATOM 613 O O . GLY A 1 78 ? 15.031 1.787 -0.285 1 94.5 78 GLY A O 1
ATOM 614 N N . LEU A 1 79 ? 15.258 0.815 -2.283 1 96.94 79 LEU A N 1
ATOM 615 C CA . LEU A 1 79 ? 14.523 -0.384 -1.898 1 96.94 79 LEU A CA 1
ATOM 616 C C . LEU A 1 79 ? 15.266 -1.154 -0.813 1 96.94 79 LEU A C 1
ATOM 618 O O . LEU A 1 79 ? 16.469 -1.412 -0.942 1 96.94 79 LEU A O 1
ATOM 622 N N . GLN A 1 80 ? 14.547 -1.423 0.254 1 96.88 80 GLN A N 1
ATOM 623 C CA . GLN A 1 80 ? 15.094 -2.258 1.317 1 96.88 80 GLN A CA 1
ATOM 624 C C . GLN A 1 80 ? 14.141 -3.396 1.668 1 96.88 80 GLN A C 1
ATOM 626 O O . GLN A 1 80 ? 12.922 -3.238 1.591 1 96.88 80 GLN A O 1
ATOM 631 N N . ILE A 1 81 ? 14.688 -4.527 1.995 1 96.69 81 ILE A N 1
ATOM 632 C CA . ILE A 1 81 ? 13.922 -5.668 2.486 1 96.69 81 ILE A CA 1
ATOM 633 C C . ILE A 1 81 ? 14.352 -5.996 3.916 1 96.69 81 ILE A C 1
ATOM 635 O O . ILE A 1 81 ? 15.5 -5.754 4.301 1 96.69 81 ILE A O 1
ATOM 639 N N . PHE A 1 82 ? 13.398 -6.496 4.652 1 94.56 82 PHE A N 1
ATOM 640 C CA . PHE A 1 82 ? 13.711 -6.902 6.016 1 94.56 82 PHE A CA 1
ATOM 641 C C . PHE A 1 82 ? 14.117 -8.375 6.066 1 94.56 82 PHE A C 1
ATOM 643 O O . PHE A 1 82 ? 13.391 -9.234 5.57 1 94.56 82 PHE A O 1
ATOM 650 N N . LYS A 1 83 ? 15.227 -8.617 6.586 1 93.56 83 LYS A N 1
ATOM 651 C CA . LYS A 1 83 ? 15.711 -9.984 6.797 1 93.56 83 LYS A CA 1
ATOM 652 C C . LYS A 1 83 ? 15.844 -10.297 8.281 1 93.56 83 LYS A C 1
ATOM 654 O O . LYS A 1 83 ? 16.391 -9.5 9.047 1 93.56 83 LYS A O 1
ATOM 659 N N . GLU A 1 84 ? 15.375 -11.406 8.594 1 88.06 84 GLU A N 1
ATOM 660 C CA . GLU A 1 84 ? 15.523 -11.836 9.984 1 88.06 84 GLU A CA 1
ATOM 661 C C . GLU A 1 84 ? 17 -11.875 10.391 1 88.06 84 GLU A C 1
ATOM 663 O O . GLU A 1 84 ? 17.828 -12.422 9.664 1 88.06 84 GLU A O 1
ATOM 668 N N . GLY A 1 85 ? 17.312 -11.281 11.578 1 90.88 85 GLY A N 1
ATOM 669 C CA . GLY A 1 85 ? 18.688 -11.25 12.078 1 90.88 85 GLY A CA 1
ATOM 670 C C . GLY A 1 85 ? 19.469 -10.062 11.57 1 90.88 85 GLY A C 1
ATOM 671 O O . GLY A 1 85 ? 20.188 -9.406 12.344 1 90.88 85 GLY A O 1
ATOM 672 N N . ALA A 1 86 ? 19.266 -9.695 10.32 1 94.75 86 ALA A N 1
ATOM 673 C CA . ALA A 1 86 ? 20.062 -8.641 9.703 1 94.75 86 ALA A CA 1
ATOM 674 C C . ALA A 1 86 ? 19.328 -7.305 9.719 1 94.75 86 ALA A C 1
ATOM 676 O O . ALA A 1 86 ? 19.953 -6.246 9.594 1 94.75 86 ALA A O 1
ATOM 677 N N . GLY A 1 87 ? 18.047 -7.383 9.867 1 94.19 87 GLY A N 1
ATOM 678 C CA . GLY A 1 87 ? 17.281 -6.156 9.781 1 94.19 87 GLY A CA 1
ATOM 679 C C . GLY A 1 87 ? 17.047 -5.695 8.352 1 94.19 87 GLY A C 1
ATOM 680 O O . GLY A 1 87 ? 16.781 -6.512 7.469 1 94.19 87 GLY A O 1
ATOM 681 N N . TRP A 1 88 ? 17.016 -4.387 8.133 1 95 88 TRP A N 1
ATOM 682 C CA . TRP A 1 88 ? 16.766 -3.832 6.801 1 95 88 TRP A CA 1
ATOM 683 C C . TRP A 1 88 ? 18.031 -3.902 5.945 1 95 88 TRP A C 1
ATOM 685 O O . TRP A 1 88 ? 19.078 -3.373 6.324 1 95 88 TRP A O 1
ATOM 695 N N . VAL A 1 89 ? 17.859 -4.508 4.805 1 96.56 89 VAL A N 1
ATOM 696 C CA . VAL A 1 89 ? 18.969 -4.656 3.867 1 96.56 89 VAL A CA 1
ATOM 697 C C . VAL A 1 89 ? 18.609 -4.004 2.533 1 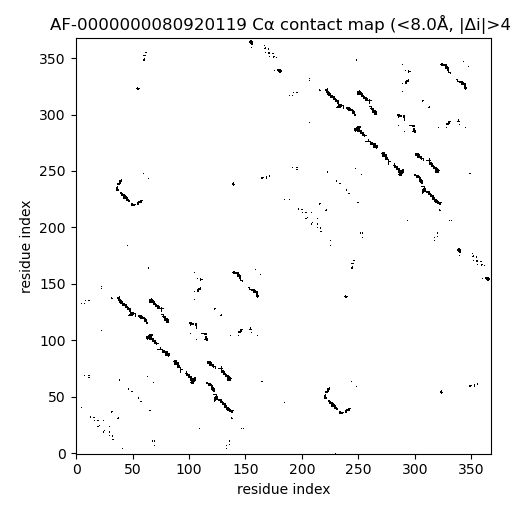96.56 89 VAL A C 1
ATOM 699 O O . VAL A 1 89 ? 17.5 -4.191 2.023 1 96.56 89 VAL A O 1
ATOM 702 N N . SER A 1 90 ? 19.594 -3.35 1.965 1 95.88 90 SER A N 1
ATOM 703 C CA . SER A 1 90 ? 19.359 -2.674 0.693 1 95.88 90 SER A CA 1
ATOM 704 C C . SER A 1 90 ? 19.328 -3.666 -0.464 1 95.88 90 SER A C 1
ATOM 706 O O . SER A 1 90 ? 20.109 -4.617 -0.497 1 95.88 90 SER A O 1
ATOM 708 N N . VAL A 1 91 ? 18.406 -3.469 -1.355 1 96.25 91 VAL A N 1
ATOM 709 C CA . VAL A 1 91 ? 18.375 -4.16 -2.641 1 96.25 91 VAL A CA 1
ATOM 710 C C . VAL A 1 91 ? 18.922 -3.238 -3.73 1 96.25 91 VAL A C 1
ATOM 712 O O . VAL A 1 91 ? 18.188 -2.416 -4.281 1 96.25 91 VAL A O 1
ATOM 715 N N . ASP A 1 92 ? 20.125 -3.443 -4.09 1 94.44 92 ASP A N 1
ATOM 716 C CA . ASP A 1 92 ? 20.766 -2.549 -5.043 1 94.44 92 ASP A CA 1
ATOM 717 C C . ASP A 1 92 ? 20.234 -2.773 -6.457 1 94.44 92 ASP A C 1
ATOM 719 O O . ASP A 1 92 ? 20.078 -3.916 -6.895 1 94.44 92 ASP A O 1
ATOM 723 N N . PRO A 1 93 ? 20 -1.638 -7.102 1 94.5 93 PRO A N 1
ATOM 724 C CA . PRO A 1 93 ? 19.578 -1.806 -8.492 1 94.5 93 PRO A CA 1
ATOM 725 C C . PRO A 1 93 ? 20.688 -2.342 -9.391 1 94.5 93 PRO A C 1
ATOM 727 O O . PRO A 1 93 ? 21.859 -2.008 -9.203 1 94.5 93 PRO A O 1
ATOM 730 N N . HIS A 1 94 ? 20.312 -3.217 -10.25 1 94.44 94 HIS A N 1
ATOM 731 C CA . HIS A 1 94 ? 21.203 -3.729 -11.289 1 94.44 94 HIS A CA 1
ATOM 732 C C . HIS A 1 94 ? 20.609 -3.49 -12.68 1 94.44 94 HIS A C 1
ATOM 734 O O . HIS A 1 94 ? 19.422 -3.734 -12.898 1 94.44 94 HIS A O 1
ATOM 740 N N . PRO A 1 95 ? 21.453 -3.014 -13.586 1 93.5 95 PRO A N 1
ATOM 741 C CA . PRO A 1 95 ? 20.922 -2.742 -14.922 1 93.5 95 PRO A CA 1
ATOM 742 C C . PRO A 1 95 ? 20.297 -3.971 -15.57 1 93.5 95 PRO A C 1
ATOM 744 O O . PRO A 1 95 ? 20.797 -5.086 -15.406 1 93.5 95 PRO A O 1
ATOM 747 N N . ASN A 1 96 ? 19.172 -3.795 -16.266 1 93.62 96 ASN A N 1
ATOM 748 C CA . ASN A 1 96 ? 18.484 -4.812 -17.047 1 93.62 96 ASN A CA 1
ATOM 749 C C . ASN A 1 96 ? 18 -5.969 -16.188 1 93.62 96 ASN A C 1
ATOM 751 O O . ASN A 1 96 ? 18.016 -7.121 -16.609 1 93.62 96 ASN A O 1
ATOM 755 N N . THR A 1 97 ? 17.812 -5.629 -14.953 1 95.62 97 THR A N 1
ATOM 756 C CA . THR A 1 97 ? 17.344 -6.656 -14.031 1 95.62 97 THR A CA 1
ATOM 757 C C . THR A 1 97 ? 16 -6.254 -13.414 1 95.62 97 THR A C 1
ATOM 759 O O . THR A 1 97 ? 15.781 -5.082 -13.102 1 95.62 97 THR A O 1
ATOM 762 N N . LEU A 1 98 ? 15.133 -7.184 -13.305 1 97.44 98 LEU A N 1
ATOM 763 C CA . LEU A 1 98 ? 13.891 -7.031 -12.555 1 97.44 98 LEU A CA 1
ATOM 764 C C . LEU A 1 98 ? 14.008 -7.66 -11.172 1 97.44 98 LEU A C 1
ATOM 766 O O . LEU A 1 98 ? 14.773 -8.602 -10.977 1 97.44 98 LEU A O 1
ATOM 770 N N . VAL A 1 99 ? 13.344 -7.074 -10.242 1 97.44 99 VAL A N 1
ATOM 771 C CA . VAL A 1 99 ? 13.227 -7.66 -8.906 1 97.44 99 VAL A CA 1
ATOM 772 C C . VAL A 1 99 ? 11.859 -8.328 -8.758 1 97.44 99 VAL A C 1
ATOM 774 O O . VAL A 1 99 ? 10.828 -7.742 -9.117 1 97.44 99 VAL A O 1
ATOM 777 N N . VAL A 1 100 ? 11.789 -9.531 -8.281 1 97.88 100 VAL A N 1
ATOM 778 C CA . VAL A 1 100 ? 10.539 -10.242 -8.039 1 97.88 100 VAL A CA 1
ATOM 779 C C . VAL A 1 100 ? 10.32 -10.398 -6.535 1 97.88 100 VAL A C 1
ATOM 781 O O . VAL A 1 100 ? 11.102 -11.07 -5.855 1 97.88 100 VAL A O 1
ATOM 784 N N . HIS A 1 101 ? 9.227 -9.766 -6.035 1 97.06 101 HIS A N 1
ATOM 785 C CA . HIS A 1 101 ? 8.805 -9.945 -4.652 1 97.06 101 HIS A CA 1
ATOM 786 C C . HIS A 1 101 ? 7.793 -11.086 -4.531 1 97.06 101 HIS A C 1
ATOM 788 O O . HIS A 1 101 ? 6.84 -11.164 -5.312 1 97.06 101 HIS A O 1
ATOM 794 N N . THR A 1 102 ? 8.039 -11.945 -3.557 1 96.69 102 THR A N 1
ATOM 795 C CA . THR A 1 102 ? 6.992 -12.891 -3.18 1 96.69 102 THR A CA 1
ATOM 796 C C . THR A 1 102 ? 5.961 -12.219 -2.277 1 96.69 102 THR A C 1
ATOM 798 O O . THR A 1 102 ? 6.316 -11.453 -1.377 1 96.69 102 THR A O 1
ATOM 801 N N . GLY A 1 103 ? 4.699 -12.477 -2.52 1 95.88 103 GLY A N 1
ATOM 802 C CA . GLY A 1 103 ? 3.635 -11.875 -1.728 1 95.88 103 GLY A CA 1
ATOM 803 C C . GLY A 1 103 ? 3.027 -12.836 -0.721 1 95.88 103 GLY A C 1
ATOM 804 O O . GLY A 1 103 ? 3.518 -13.953 -0.548 1 95.88 103 GLY A O 1
ATOM 805 N N . ASP A 1 104 ? 1.981 -12.328 -0.054 1 93.94 104 ASP A N 1
ATOM 806 C CA . ASP A 1 104 ? 1.308 -13.086 0.997 1 93.94 104 ASP A CA 1
ATOM 807 C C . ASP A 1 104 ? 0.715 -14.383 0.447 1 93.94 104 ASP A C 1
ATOM 809 O O . ASP A 1 104 ? 0.758 -15.422 1.109 1 93.94 104 ASP A O 1
ATOM 813 N N . ILE A 1 105 ? 0.115 -14.281 -0.723 1 94.19 105 ILE A N 1
ATOM 814 C CA . ILE A 1 105 ? -0.575 -15.422 -1.312 1 94.19 105 ILE A CA 1
ATOM 815 C C . ILE A 1 105 ? 0.413 -16.562 -1.53 1 94.19 105 ILE A C 1
ATOM 817 O O . ILE A 1 105 ? 0.14 -17.719 -1.159 1 94.19 105 ILE A O 1
ATOM 821 N N . LEU A 1 106 ? 1.534 -16.297 -2.109 1 95.5 106 LEU A N 1
ATOM 822 C CA . LEU A 1 106 ? 2.537 -17.328 -2.334 1 95.5 106 LEU A CA 1
ATOM 823 C C . LEU A 1 106 ? 3.084 -17.859 -1.009 1 95.5 106 LEU A C 1
ATOM 825 O O . LEU A 1 106 ? 3.373 -19.047 -0.88 1 95.5 106 LEU A O 1
ATOM 829 N N . HIS A 1 107 ? 3.301 -16.953 -0.038 1 94.19 107 HIS A N 1
ATOM 830 C CA . HIS A 1 107 ? 3.74 -17.344 1.297 1 94.19 107 HIS A CA 1
ATOM 831 C C . HIS A 1 107 ? 2.814 -18.391 1.89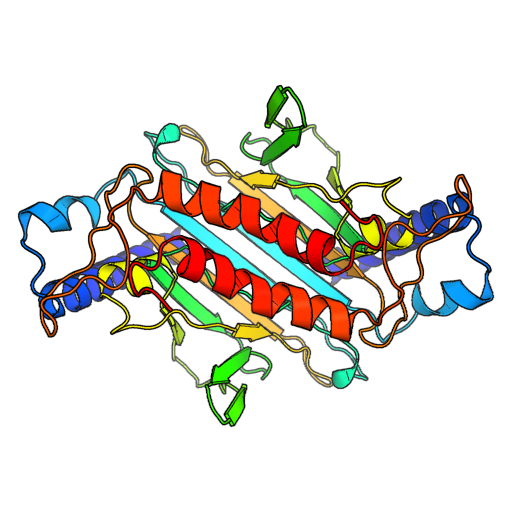6 1 94.19 107 HIS A C 1
ATOM 833 O O . HIS A 1 107 ? 3.277 -19.422 2.4 1 94.19 107 HIS A O 1
ATOM 839 N N . ILE A 1 108 ? 1.536 -18.188 1.819 1 92.31 108 ILE A N 1
ATOM 840 C CA . ILE A 1 108 ? 0.534 -19.094 2.375 1 92.31 108 ILE A CA 1
ATOM 841 C C . ILE A 1 108 ? 0.498 -20.391 1.562 1 92.31 108 ILE A C 1
ATOM 843 O O . ILE A 1 108 ? 0.582 -21.484 2.123 1 92.31 108 ILE A O 1
ATOM 847 N N . LEU A 1 109 ? 0.394 -20.203 0.24 1 91.88 109 LEU A N 1
ATOM 848 C CA . LEU A 1 109 ? 0.256 -21.344 -0.665 1 91.88 109 LEU A CA 1
ATOM 849 C C . LEU A 1 109 ? 1.435 -22.297 -0.52 1 91.88 109 LEU A C 1
ATOM 851 O O . LEU A 1 109 ? 1.262 -23.516 -0.583 1 91.88 109 LEU A O 1
ATOM 855 N N . SER A 1 110 ? 2.596 -21.797 -0.301 1 92.94 110 SER A N 1
ATOM 856 C CA . SER A 1 110 ? 3.809 -22.609 -0.243 1 92.94 110 SER A CA 1
ATOM 857 C C . SER A 1 110 ? 4.059 -23.125 1.169 1 92.94 110 SER A C 1
ATOM 859 O O . SER A 1 110 ? 5.102 -23.719 1.438 1 92.94 110 SER A O 1
ATOM 861 N N . ASN A 1 111 ? 3.146 -22.828 2.066 1 91.19 111 ASN A N 1
ATOM 862 C CA . ASN A 1 111 ? 3.297 -23.234 3.459 1 91.19 111 ASN A CA 1
ATOM 863 C C . ASN A 1 111 ? 4.59 -22.703 4.066 1 91.19 111 ASN A C 1
ATOM 865 O O . ASN A 1 111 ? 5.32 -23.422 4.734 1 91.19 111 ASN A O 1
ATOM 869 N N . SER A 1 112 ? 5.008 -21.469 3.689 1 90.25 112 SER A N 1
ATOM 870 C CA . SER A 1 112 ? 6.09 -20.656 4.23 1 90.25 112 SER A CA 1
ATOM 871 C C . SER A 1 112 ? 7.426 -21.016 3.596 1 90.25 112 SER A C 1
ATOM 873 O O . SER A 1 112 ? 8.484 -20.625 4.098 1 90.25 112 SER A O 1
ATOM 875 N N . ARG A 1 113 ? 7.398 -21.766 2.582 1 90.12 113 ARG A N 1
ATOM 876 C CA . ARG A 1 113 ? 8.641 -22.016 1.864 1 90.12 113 ARG A CA 1
ATOM 877 C C . ARG A 1 113 ? 9.141 -20.766 1.157 1 90.12 113 ARG A C 1
ATOM 879 O O . ARG A 1 113 ? 10.344 -20.5 1.133 1 90.12 113 ARG A O 1
ATOM 886 N N . PHE A 1 114 ? 8.203 -20.109 0.499 1 93.25 114 PHE A N 1
ATOM 887 C CA . PHE A 1 114 ? 8.469 -18.797 -0.053 1 93.25 114 PHE A CA 1
ATOM 888 C C . PHE A 1 114 ? 7.883 -17.703 0.842 1 93.25 114 PHE A C 1
ATOM 890 O O . PHE A 1 114 ? 6.68 -17.438 0.794 1 93.25 114 PHE A O 1
ATOM 897 N N . ARG A 1 115 ? 8.68 -17.125 1.539 1 91.69 115 ARG A N 1
ATOM 898 C CA . ARG A 1 115 ? 8.211 -16.109 2.486 1 91.69 115 ARG A CA 1
ATOM 899 C C . ARG A 1 115 ? 7.949 -14.789 1.785 1 91.69 115 ARG A C 1
ATOM 901 O O . ARG A 1 115 ? 8.703 -14.391 0.893 1 91.69 115 ARG A O 1
ATOM 908 N N . CYS A 1 116 ? 6.855 -14.148 2.219 1 93.69 116 CYS A N 1
ATOM 909 C CA . CYS A 1 116 ? 6.559 -12.844 1.63 1 93.69 116 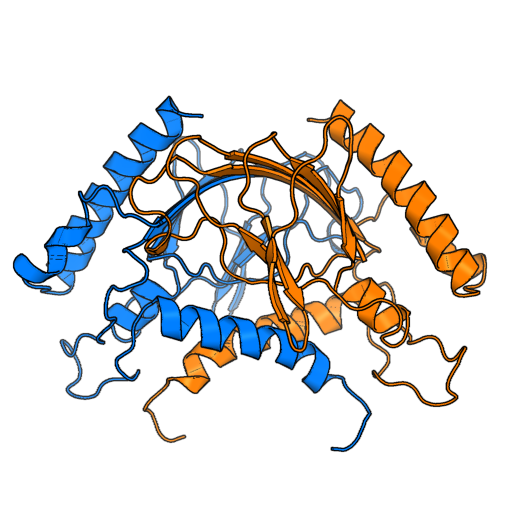CYS A CA 1
ATOM 910 C C . CYS A 1 116 ? 7.641 -11.828 1.977 1 93.69 116 CYS A C 1
ATOM 912 O O . CYS A 1 116 ? 8.242 -11.906 3.049 1 93.69 116 CYS A O 1
ATOM 914 N N . ALA A 1 117 ? 7.871 -10.938 1.105 1 93.81 117 ALA A N 1
ATOM 915 C CA . ALA A 1 117 ? 8.922 -9.938 1.258 1 93.81 117 ALA A CA 1
ATOM 916 C C . ALA A 1 117 ? 8.398 -8.695 1.976 1 93.81 117 ALA A C 1
ATOM 918 O O . ALA A 1 117 ? 7.652 -7.902 1.394 1 93.81 117 ALA A O 1
ATOM 919 N N . LEU A 1 118 ? 8.727 -8.562 3.273 1 93.62 118 LEU A N 1
ATOM 920 C CA . LEU A 1 118 ? 8.547 -7.273 3.928 1 93.62 118 LEU A CA 1
ATOM 921 C C . LEU A 1 118 ? 9.547 -6.246 3.4 1 93.62 118 LEU A C 1
ATOM 923 O O . LEU A 1 118 ? 10.758 -6.461 3.475 1 93.62 118 LEU A O 1
ATOM 927 N N . HIS A 1 119 ? 9.047 -5.141 2.83 1 95.81 119 HIS A N 1
ATOM 928 C CA . HIS A 1 119 ? 9.953 -4.211 2.166 1 95.81 119 HIS A CA 1
ATOM 929 C C . HIS A 1 119 ? 9.484 -2.77 2.338 1 95.81 119 HIS A C 1
ATOM 931 O O . HIS A 1 119 ? 8.336 -2.527 2.723 1 95.81 119 HIS A O 1
ATOM 937 N N . ARG A 1 120 ? 10.32 -1.876 2.15 1 94.5 120 ARG A N 1
ATOM 938 C CA . ARG A 1 120 ? 10.086 -0.437 2.215 1 94.5 120 ARG A CA 1
ATOM 939 C C . ARG A 1 120 ? 10.969 0.307 1.218 1 94.5 120 ARG A C 1
ATOM 941 O O . ARG A 1 120 ? 11.828 -0.294 0.577 1 94.5 120 ARG A O 1
ATOM 948 N N . VAL A 1 121 ? 10.664 1.584 0.985 1 95.88 121 VAL A N 1
ATOM 949 C CA . VAL A 1 121 ? 11.477 2.398 0.086 1 95.88 121 VAL A CA 1
ATOM 950 C C . VAL A 1 121 ? 11.938 3.662 0.808 1 95.88 121 VAL A C 1
ATOM 952 O O . VAL A 1 121 ? 11.117 4.434 1.311 1 95.88 121 VAL A O 1
ATOM 955 N N . MET A 1 122 ? 13.258 3.801 0.821 1 93.12 122 MET A N 1
ATOM 956 C CA . MET A 1 122 ? 13.859 5.023 1.346 1 93.12 122 MET A CA 1
ATOM 957 C C . MET A 1 122 ? 14.117 6.027 0.227 1 93.12 122 MET A C 1
ATOM 959 O O . MET A 1 122 ? 14.305 5.641 -0.929 1 93.12 122 MET A O 1
ATOM 963 N N . VAL A 1 123 ? 14.047 7.285 0.617 1 92.69 123 VAL A N 1
ATOM 964 C CA . VAL A 1 123 ? 14.398 8.32 -0.351 1 92.69 123 VAL A CA 1
ATOM 965 C C . VAL A 1 123 ? 15.914 8.469 -0.429 1 92.69 123 VAL A C 1
ATOM 967 O O . VAL A 1 123 ? 16.641 7.91 0.396 1 92.69 123 VAL A O 1
ATOM 970 N N . ASN A 1 124 ? 16.312 9.117 -1.49 1 90.88 124 ASN A N 1
ATOM 971 C CA . ASN A 1 124 ? 17.719 9.352 -1.758 1 90.88 124 ASN A CA 1
ATOM 972 C C . ASN A 1 124 ? 18.078 10.836 -1.666 1 90.88 124 ASN A C 1
ATOM 974 O O . ASN A 1 124 ? 17.281 11.688 -2.07 1 90.88 124 ASN A O 1
ATOM 978 N N . SER A 1 125 ? 19.25 11.117 -1.171 1 89.12 125 SER A N 1
ATOM 979 C CA . SER A 1 125 ? 19.625 12.508 -0.926 1 89.12 125 SER A CA 1
ATOM 980 C C . SER A 1 125 ? 20 13.219 -2.223 1 89.12 125 SER A C 1
ATOM 982 O O . SER A 1 125 ? 19.891 14.438 -2.326 1 89.12 125 SER A O 1
ATOM 984 N N . ALA A 1 126 ? 20.438 12.5 -3.217 1 89.31 126 ALA A N 1
ATOM 985 C CA . ALA A 1 126 ? 21.047 13.125 -4.387 1 89.31 126 ALA A CA 1
ATOM 986 C C . ALA A 1 126 ? 20.156 12.953 -5.621 1 89.31 126 ALA A C 1
ATOM 988 O O . ALA A 1 126 ? 20.281 13.719 -6.586 1 89.31 126 ALA A O 1
ATOM 989 N N . ARG A 1 127 ? 19.438 11.938 -5.617 1 92.12 127 ARG A N 1
ATOM 990 C CA . ARG A 1 127 ? 18.734 11.617 -6.844 1 92.12 127 ARG A CA 1
ATOM 991 C C . ARG A 1 127 ? 17.281 11.25 -6.551 1 92.12 127 ARG A C 1
ATOM 993 O O . ARG A 1 127 ? 16.969 10.672 -5.504 1 92.12 127 ARG A O 1
ATOM 1000 N N . GLN A 1 128 ? 16.422 11.586 -7.492 1 92.88 128 GLN A N 1
ATOM 1001 C CA . GLN A 1 128 ? 15.055 11.055 -7.48 1 92.88 128 GLN A CA 1
ATOM 1002 C C . GLN A 1 128 ? 15.039 9.578 -7.848 1 92.88 128 GLN A C 1
ATOM 1004 O O . GLN A 1 128 ? 15.953 9.086 -8.516 1 92.88 128 GLN A O 1
ATOM 1009 N N . ARG A 1 129 ? 14.016 8.891 -7.402 1 93.88 129 ARG A N 1
ATOM 1010 C CA . ARG A 1 129 ? 13.883 7.465 -7.672 1 93.88 129 ARG A CA 1
ATOM 1011 C C . ARG A 1 129 ? 12.547 7.156 -8.344 1 93.88 129 ARG A C 1
ATOM 1013 O O . ARG A 1 129 ? 11.516 7.703 -7.953 1 93.88 129 ARG A O 1
ATOM 1020 N N . TYR A 1 130 ? 12.609 6.27 -9.336 1 94.88 130 TYR A N 1
ATOM 1021 C CA . TYR A 1 130 ? 11.422 5.746 -10.008 1 94.88 130 TYR A CA 1
ATOM 1022 C C . TYR A 1 130 ? 11.367 4.227 -9.922 1 94.88 130 TYR A C 1
ATOM 1024 O O . TYR A 1 130 ? 12.406 3.562 -9.938 1 94.88 130 TYR A O 1
ATOM 1032 N N . SER A 1 131 ? 10.156 3.738 -9.836 1 96.62 131 SER A N 1
ATOM 1033 C CA . SER A 1 131 ? 9.953 2.299 -9.961 1 96.62 131 SER A CA 1
ATOM 1034 C C . SER A 1 131 ? 8.578 1.981 -10.539 1 96.62 131 SER A C 1
ATOM 1036 O O . SER A 1 131 ? 7.66 2.801 -10.453 1 96.62 131 SER A O 1
ATOM 1038 N N . VAL A 1 132 ? 8.484 0.876 -11.195 1 97.12 132 VAL A N 1
ATOM 1039 C CA . VAL A 1 132 ? 7.215 0.37 -11.711 1 97.12 132 VAL A CA 1
ATOM 1040 C C . VAL A 1 132 ? 6.969 -1.039 -11.18 1 97.12 132 VAL A C 1
ATOM 1042 O O . VAL A 1 132 ? 7.785 -1.94 -11.383 1 97.12 132 VAL A O 1
ATOM 1045 N N . ALA A 1 133 ? 5.867 -1.188 -10.469 1 97.62 133 ALA A N 1
ATOM 1046 C CA . ALA A 1 133 ? 5.492 -2.482 -9.914 1 97.62 133 ALA A CA 1
ATOM 1047 C C . ALA A 1 133 ? 4.309 -3.084 -10.664 1 97.62 133 ALA A C 1
ATOM 1049 O O . ALA A 1 133 ? 3.326 -2.391 -10.945 1 97.62 133 ALA A O 1
ATOM 1050 N N . TYR A 1 134 ? 4.395 -4.305 -11.07 1 97.62 134 TYR A N 1
ATOM 1051 C CA . TYR A 1 134 ? 3.295 -5.098 -11.602 1 97.62 134 TYR A CA 1
ATOM 1052 C C . TYR A 1 134 ? 2.855 -6.16 -10.602 1 97.62 134 TYR A C 1
ATOM 1054 O O . TYR A 1 134 ? 3.615 -7.082 -10.297 1 97.62 134 TYR A O 1
ATOM 1062 N N . PHE A 1 135 ? 1.61 -6.027 -10.141 1 97.38 135 PHE A N 1
ATOM 1063 C CA . PHE A 1 135 ? 1.04 -6.957 -9.172 1 97.38 135 PHE A CA 1
ATOM 1064 C C . PHE A 1 135 ? 0.246 -8.055 -9.875 1 97.38 135 PHE A C 1
ATOM 1066 O O . PHE A 1 135 ? -0.561 -7.77 -10.766 1 97.38 135 PHE A O 1
ATOM 1073 N N . TYR A 1 136 ? 0.516 -9.281 -9.406 1 95.62 136 TYR A N 1
ATOM 1074 C CA . TYR A 1 136 ? -0.098 -10.43 -10.062 1 95.62 136 TYR A CA 1
ATOM 1075 C C . TYR A 1 136 ? -0.599 -11.438 -9.039 1 95.62 136 TYR A C 1
ATOM 1077 O O . TYR A 1 136 ? 0.124 -11.797 -8.102 1 95.62 136 TYR A O 1
ATOM 1085 N N . GLY A 1 137 ? -1.848 -11.898 -9.266 1 94.25 137 GLY A N 1
ATOM 1086 C CA . GLY A 1 137 ? -2.379 -12.914 -8.375 1 94.25 137 GLY A CA 1
ATOM 1087 C C . GLY A 1 137 ? -3.656 -13.555 -8.898 1 94.25 137 GLY A C 1
ATOM 1088 O O . GLY A 1 137 ? -4.23 -13.086 -9.883 1 94.25 137 GLY A O 1
ATOM 1089 N N . PRO A 1 138 ? -4.062 -14.688 -8.25 1 93.62 138 PRO A N 1
ATOM 1090 C CA . PRO A 1 138 ? -5.289 -15.391 -8.633 1 93.62 138 PRO A CA 1
ATOM 1091 C C . PRO A 1 138 ? -6.555 -14.602 -8.312 1 93.62 138 PRO A C 1
ATOM 1093 O O . PRO A 1 138 ? -6.48 -13.555 -7.66 1 93.62 138 PRO A O 1
ATOM 1096 N N . PRO A 1 139 ? -7.703 -15.086 -8.859 1 92.56 139 PRO A N 1
ATOM 1097 C CA . PRO A 1 139 ? -8.977 -14.438 -8.531 1 92.56 139 PRO A CA 1
ATOM 1098 C C . PRO A 1 139 ? -9.312 -14.508 -7.047 1 92.56 139 PRO A C 1
ATOM 1100 O O . PRO A 1 139 ? -8.797 -15.375 -6.336 1 92.56 139 PRO A O 1
ATOM 1103 N N . LEU A 1 140 ? -10.25 -13.664 -6.633 1 92.62 140 LEU A N 1
ATOM 1104 C CA . LEU A 1 140 ? -10.609 -13.5 -5.227 1 92.62 140 LEU A CA 1
ATOM 1105 C C . LEU A 1 140 ? -11.203 -14.781 -4.66 1 92.62 140 LEU A C 1
ATOM 1107 O O . LEU A 1 140 ? -11.07 -15.062 -3.465 1 92.62 140 LEU A O 1
ATOM 1111 N N . ASP A 1 141 ? -11.812 -15.523 -5.477 1 92.44 141 ASP A N 1
ATOM 1112 C CA . ASP A 1 141 ? -12.508 -16.703 -4.984 1 92.44 141 ASP A CA 1
ATOM 1113 C C . ASP A 1 141 ? -11.578 -17.922 -4.984 1 92.44 141 ASP A C 1
ATOM 1115 O O . ASP A 1 141 ? -11.984 -19.016 -4.594 1 92.44 141 ASP A O 1
ATOM 1119 N N . TYR A 1 142 ? -10.344 -17.734 -5.41 1 91.94 142 TYR A N 1
ATOM 1120 C CA . TYR A 1 142 ? -9.375 -18.828 -5.34 1 91.94 142 TYR A CA 1
ATOM 1121 C C . TYR A 1 142 ? -9.125 -19.25 -3.898 1 91.94 142 TYR A C 1
ATOM 1123 O O . TYR A 1 142 ? -8.922 -18.406 -3.023 1 91.94 142 TYR A O 1
ATOM 1131 N N . VAL A 1 143 ? -9.141 -20.578 -3.648 1 92.38 143 VAL A N 1
ATOM 1132 C CA . VAL A 1 143 ? -8.945 -21.109 -2.305 1 92.38 143 VAL A CA 1
ATOM 1133 C C . VAL A 1 143 ? -7.465 -21.422 -2.084 1 92.38 143 VAL A C 1
ATOM 1135 O O . VAL A 1 143 ? -6.887 -22.25 -2.795 1 92.38 143 VAL A O 1
ATOM 1138 N N . LEU A 1 144 ? -6.902 -20.719 -1.118 1 89.81 144 LEU A N 1
ATOM 1139 C CA . LEU A 1 144 ? -5.52 -20.953 -0.706 1 89.81 144 LEU A CA 1
ATOM 1140 C C . LEU A 1 144 ? -5.426 -22.141 0.241 1 89.81 144 LEU A C 1
ATOM 1142 O O . LEU A 1 144 ? -5.953 -22.094 1.355 1 89.81 144 LEU A O 1
ATOM 1146 N N . SER A 1 145 ? -4.816 -23.156 -0.204 1 87.81 145 SER A N 1
ATOM 1147 C CA . SER A 1 145 ? -4.523 -24.328 0.61 1 87.81 145 SER A CA 1
ATOM 1148 C C . SER A 1 145 ? -3.023 -24.594 0.673 1 87.81 145 SER A C 1
ATOM 1150 O O . SER A 1 145 ? -2.4 -24.906 -0.344 1 87.81 145 SER A O 1
ATOM 1152 N N . PRO A 1 146 ? -2.549 -24.438 1.97 1 89.12 146 PRO A N 1
ATOM 1153 C CA . PRO A 1 146 ? -1.107 -24.672 2.072 1 89.12 146 PRO A CA 1
ATOM 1154 C C . PRO A 1 146 ? -0.699 -26.062 1.563 1 89.12 146 PRO A C 1
ATOM 1156 O O . PRO A 1 146 ? -1.373 -27.047 1.85 1 89.12 146 PRO A O 1
ATOM 1159 N N . LEU A 1 147 ? 0.366 -26.016 0.82 1 85.5 147 LEU A N 1
ATOM 1160 C CA . LEU A 1 147 ? 0.876 -27.266 0.283 1 85.5 147 LEU A CA 1
ATOM 1161 C C . LEU A 1 147 ? 1.731 -28 1.316 1 85.5 147 LEU A C 1
ATOM 1163 O O . LEU A 1 147 ? 2.555 -27.375 1.993 1 85.5 147 LEU A O 1
ATOM 1167 N N . LEU A 1 148 ? 1.434 -29.312 1.428 1 80.56 148 LEU A N 1
ATOM 1168 C CA . LEU A 1 148 ? 2.111 -30.141 2.432 1 80.56 148 LEU A CA 1
ATOM 1169 C C . LEU A 1 148 ? 3.211 -30.969 1.795 1 80.56 148 LEU A C 1
ATOM 1171 O O . LEU A 1 148 ? 3.172 -32.219 1.859 1 80.56 148 LEU A O 1
ATOM 1175 N N . LEU A 1 149 ? 4.133 -30.375 1.19 1 77.44 149 LEU A N 1
ATOM 1176 C CA . LEU A 1 149 ? 5.188 -31.094 0.484 1 77.44 149 LEU A CA 1
ATOM 1177 C C . LEU A 1 149 ? 6.277 -31.547 1.45 1 77.44 149 LEU A C 1
ATOM 1179 O O . LEU A 1 149 ? 6.758 -32.688 1.36 1 77.44 149 LEU A O 1
ATOM 1183 N N . LEU A 1 150 ? 6.676 -30.75 2.393 1 72.38 150 LEU A N 1
ATOM 1184 C CA . LEU A 1 150 ? 7.812 -31.031 3.26 1 72.38 150 LEU A CA 1
ATOM 1185 C C . LEU A 1 150 ? 7.352 -31.312 4.684 1 72.38 150 LEU A C 1
ATOM 1187 O O . LEU A 1 150 ? 8.141 -31.781 5.516 1 72.38 150 LEU A O 1
ATOM 1191 N N . THR A 1 151 ? 6.125 -30.984 4.918 1 75.12 151 THR A N 1
ATOM 1192 C CA . THR A 1 151 ? 5.547 -31.219 6.238 1 75.12 151 THR A CA 1
ATOM 1193 C C . THR A 1 151 ? 4.098 -31.672 6.125 1 75.12 151 THR A C 1
ATOM 1195 O O . THR A 1 151 ? 3.393 -31.297 5.188 1 75.12 151 THR A O 1
ATOM 1198 N N . PRO A 1 152 ? 3.846 -32.594 6.969 1 79.81 152 PRO A N 1
ATOM 1199 C CA . PRO A 1 152 ? 2.449 -33.031 6.949 1 79.81 152 PRO A CA 1
ATOM 1200 C C . PRO A 1 152 ? 1.51 -32.031 7.629 1 79.81 152 PRO A C 1
ATOM 1202 O O . PRO A 1 152 ? 0.292 -32.25 7.633 1 79.81 152 PRO A O 1
ATOM 1205 N N . PHE A 1 153 ? 2.104 -30.984 8.086 1 83.25 153 PHE A N 1
ATOM 1206 C CA . PHE A 1 153 ? 1.278 -30.047 8.852 1 83.25 153 PHE A CA 1
ATOM 1207 C C . PHE A 1 153 ? 1.153 -28.719 8.125 1 83.25 153 PHE A C 1
ATOM 1209 O O . PHE A 1 153 ? 2.16 -28.109 7.758 1 83.25 153 PHE A O 1
ATOM 1216 N N . PRO A 1 154 ? -0.076 -28.328 8.039 1 88.44 154 PRO A N 1
ATOM 1217 C CA . PRO A 1 154 ? -0.259 -27 7.457 1 88.44 154 PRO A CA 1
ATOM 1218 C C . PRO A 1 154 ? 0.042 -25.875 8.445 1 88.44 154 PRO A C 1
ATOM 1220 O O . PRO A 1 154 ? -0.438 -25.891 9.586 1 88.44 154 PRO A O 1
ATOM 1223 N N . ARG A 1 155 ? 0.833 -24.938 8.039 1 88.94 155 ARG A N 1
ATOM 1224 C CA . ARG A 1 155 ? 1.164 -23.797 8.883 1 88.94 155 ARG A CA 1
ATOM 1225 C C . ARG A 1 155 ? 0.028 -22.781 8.891 1 88.94 155 ARG A C 1
ATOM 1227 O O . ARG A 1 155 ? -0.028 -21.906 9.766 1 88.94 155 ARG A O 1
ATOM 1234 N N . PHE A 1 156 ? -0.855 -22.859 7.855 1 91.12 156 PHE A N 1
ATOM 1235 C CA . PHE A 1 156 ? -1.98 -21.938 7.73 1 91.12 156 PHE A CA 1
ATOM 1236 C C . PHE A 1 156 ? -3.271 -22.703 7.445 1 91.12 156 PHE A C 1
ATOM 1238 O O . PHE A 1 156 ? -3.248 -23.766 6.812 1 91.12 156 PHE A O 1
ATOM 1245 N N . ARG A 1 157 ? -4.391 -22.219 7.879 1 90.75 157 ARG A N 1
ATOM 1246 C CA . ARG A 1 157 ? -5.672 -22.797 7.48 1 90.75 157 ARG A CA 1
ATOM 1247 C C . ARG A 1 157 ? -6 -22.453 6.031 1 90.75 157 ARG A C 1
ATOM 1249 O O . ARG A 1 157 ? -5.512 -21.453 5.5 1 90.75 157 ARG A O 1
ATOM 1256 N N . SER A 1 158 ? -6.82 -23.297 5.5 1 90.94 158 SER A N 1
ATOM 1257 C CA . SER A 1 158 ? -7.305 -23.016 4.152 1 90.94 158 SER A CA 1
ATOM 1258 C C . SER A 1 158 ? -8.359 -21.906 4.164 1 90.94 158 SER A C 1
ATOM 1260 O O . SER A 1 158 ? -9.211 -21.875 5.055 1 90.94 158 SER A O 1
ATOM 1262 N N . LEU A 1 159 ? -8.273 -21 3.15 1 93.06 159 LEU A N 1
ATOM 1263 C CA . LEU A 1 159 ? -9.242 -19.922 3.025 1 93.06 159 LEU A CA 1
ATOM 1264 C C . LEU A 1 159 ? -9.172 -19.281 1.643 1 93.06 159 LEU A C 1
ATOM 1266 O O . LEU A 1 159 ? -8.188 -19.453 0.927 1 93.06 159 LEU A O 1
ATOM 1270 N N . SER A 1 160 ? -10.188 -18.609 1.298 1 93.88 160 SER A N 1
ATOM 1271 C CA . SER A 1 160 ? -10.156 -17.891 0.025 1 93.88 160 SER A CA 1
ATOM 1272 C C . SER A 1 160 ? -9.297 -16.641 0.112 1 93.88 160 SER A C 1
ATOM 1274 O O . SER A 1 160 ? -9.047 -16.125 1.204 1 93.88 160 SER A O 1
ATOM 1276 N N . ILE A 1 161 ? -8.859 -16.219 -0.989 1 93.19 161 ILE A N 1
ATOM 1277 C CA . ILE A 1 161 ? -8.109 -14.969 -1.051 1 93.19 161 ILE A CA 1
ATOM 1278 C C . ILE A 1 161 ? -8.953 -13.828 -0.498 1 93.19 161 ILE A C 1
ATOM 1280 O O . ILE A 1 161 ? -8.461 -13 0.27 1 93.19 161 ILE A O 1
ATOM 1284 N N . LYS A 1 162 ? -10.219 -13.789 -0.878 1 92.44 162 LYS A N 1
ATOM 1285 C CA . LYS A 1 162 ? -11.141 -12.766 -0.38 1 92.44 162 LYS A CA 1
ATOM 1286 C C . LYS A 1 162 ? -11.18 -12.766 1.146 1 92.44 162 LYS A C 1
ATOM 1288 O O . LYS A 1 162 ? -11.156 -11.703 1.769 1 92.44 162 LYS A O 1
ATOM 1293 N N . GLU A 1 163 ? -11.258 -13.93 1.705 1 92.12 163 GLU A N 1
ATOM 1294 C CA . GLU A 1 163 ? -11.289 -14.039 3.16 1 92.12 163 GLU A CA 1
ATOM 1295 C C . GLU A 1 163 ? -9.984 -13.531 3.779 1 92.12 163 GLU A C 1
ATOM 1297 O O . GLU A 1 163 ? -10.008 -12.82 4.785 1 92.12 163 GLU A O 1
ATOM 1302 N N . TYR A 1 164 ? -8.859 -13.891 3.219 1 92.19 164 TYR A N 1
ATOM 1303 C CA . TYR A 1 164 ? -7.578 -13.438 3.746 1 92.19 164 TYR A CA 1
ATOM 1304 C C . TYR A 1 164 ? -7.465 -11.922 3.686 1 92.19 164 TYR A C 1
ATOM 1306 O O . TYR A 1 164 ? -6.992 -11.289 4.633 1 92.19 164 TYR A O 1
ATOM 1314 N N . ILE A 1 165 ? -7.871 -11.344 2.568 1 91 165 ILE A N 1
ATOM 1315 C CA . ILE A 1 165 ? -7.832 -9.898 2.395 1 91 165 ILE A CA 1
ATOM 1316 C C . ILE A 1 165 ? -8.664 -9.227 3.484 1 91 165 ILE A C 1
ATOM 1318 O O . ILE A 1 165 ? -8.25 -8.211 4.059 1 91 165 ILE A O 1
ATOM 1322 N N . GLY A 1 166 ? -9.781 -9.758 3.752 1 87.62 166 GLY A N 1
ATOM 1323 C CA . GLY A 1 166 ? -10.609 -9.242 4.828 1 87.62 166 GLY A CA 1
ATOM 1324 C C . GLY A 1 166 ? -9.93 -9.281 6.184 1 87.62 166 GLY A C 1
ATOM 1325 O O . GLY A 1 166 ? -10.023 -8.328 6.957 1 87.62 166 GLY A O 1
ATOM 1326 N N . ILE A 1 167 ? -9.273 -10.375 6.492 1 86.81 167 ILE A N 1
ATOM 1327 C CA . ILE A 1 167 ? -8.562 -10.539 7.75 1 86.81 167 ILE A CA 1
ATOM 1328 C C . ILE A 1 167 ? -7.414 -9.539 7.832 1 86.81 167 ILE A C 1
ATOM 1330 O O . ILE A 1 167 ? -7.227 -8.883 8.859 1 86.81 167 ILE A O 1
ATOM 1334 N N . LYS A 1 168 ? -6.688 -9.414 6.805 1 87.69 168 LYS A N 1
ATOM 1335 C CA . LYS A 1 168 ? -5.57 -8.477 6.766 1 87.69 168 LYS A CA 1
ATOM 1336 C C . LYS A 1 168 ? -6.051 -7.043 6.949 1 87.69 168 LYS A C 1
ATOM 1338 O O . LYS A 1 168 ? -5.414 -6.254 7.652 1 87.69 168 LYS A O 1
ATOM 1343 N N . ALA A 1 169 ? -7.133 -6.695 6.293 1 83.31 169 ALA A N 1
ATOM 1344 C CA . ALA A 1 169 ? -7.707 -5.355 6.398 1 83.31 169 ALA A CA 1
ATOM 1345 C C . ALA A 1 169 ? -8.102 -5.039 7.84 1 83.31 169 ALA A C 1
ATOM 1347 O O . ALA A 1 169 ? -7.887 -3.924 8.312 1 83.31 169 ALA A O 1
ATOM 1348 N N . LYS A 1 170 ? -8.695 -5.992 8.5 1 76.44 170 LYS A N 1
ATOM 1349 C CA . LYS A 1 170 ? -9.117 -5.805 9.883 1 76.44 170 LYS A CA 1
ATOM 1350 C C . LYS A 1 170 ? -7.914 -5.621 10.805 1 76.44 170 LYS A C 1
ATOM 1352 O O . LYS A 1 170 ? -7.973 -4.859 11.773 1 76.44 170 LYS A O 1
ATOM 1357 N N . ASN A 1 171 ? -6.844 -6.254 10.438 1 72.38 171 ASN A N 1
ATOM 1358 C CA . ASN A 1 171 ? -5.633 -6.188 11.25 1 72.38 171 ASN A CA 1
ATOM 1359 C C . ASN A 1 171 ? -4.934 -4.84 11.102 1 72.38 171 ASN A C 1
ATOM 1361 O O . ASN A 1 171 ? -4.258 -4.383 12.023 1 72.38 171 ASN A O 1
ATOM 1365 N N . LEU A 1 172 ? -5.039 -4.238 10.016 1 66.06 172 LEU A N 1
ATOM 1366 C CA . LEU A 1 172 ? -4.434 -2.926 9.828 1 66.06 172 LEU A CA 1
ATOM 1367 C C . LEU A 1 172 ? -4.949 -1.935 10.867 1 66.06 172 LEU A C 1
ATOM 1369 O O . LEU A 1 172 ? -4.18 -1.12 11.391 1 66.06 172 LEU A O 1
ATOM 1373 N N . GLY A 1 173 ? -6.184 -2 11.172 1 61.72 173 GLY A N 1
ATOM 1374 C CA . GLY A 1 173 ? -6.75 -1.211 12.258 1 61.72 173 GLY A CA 1
ATOM 1375 C C . GLY A 1 173 ? -6.156 -1.547 13.617 1 61.72 173 GLY A C 1
ATOM 1376 O O . GLY A 1 173 ? -6.219 -0.737 14.539 1 61.72 173 GLY A O 1
ATOM 1377 N N . GLU A 1 174 ? -5.496 -2.684 13.633 1 65.5 174 GLU A N 1
ATOM 1378 C CA . GLU A 1 174 ? -4.977 -3.117 14.922 1 65.5 174 GLU A CA 1
ATOM 1379 C C . GLU A 1 174 ? -3.709 -2.354 15.297 1 65.5 174 GLU A C 1
ATOM 1381 O O . GLU A 1 174 ? -3.387 -2.211 16.484 1 65.5 174 GLU A O 1
ATOM 1386 N N . ALA A 1 175 ? -3.105 -1.835 14.344 1 68.25 175 ALA A N 1
ATOM 1387 C CA . ALA A 1 175 ? -1.949 -1.007 14.672 1 68.25 175 ALA A CA 1
ATOM 1388 C C . ALA A 1 175 ? -2.352 0.168 15.562 1 68.25 175 ALA A C 1
ATOM 1390 O O . ALA A 1 175 ? -1.674 0.473 16.547 1 68.25 175 ALA A O 1
ATOM 1391 N N . LEU A 1 176 ? -3.441 0.827 15.227 1 70.69 176 LEU A N 1
ATOM 1392 C CA . LEU A 1 176 ? -3.938 1.931 16.047 1 70.69 176 LEU A CA 1
ATOM 1393 C C . LEU A 1 176 ? -4.375 1.438 17.422 1 70.69 176 LEU A C 1
ATOM 1395 O O . LEU A 1 176 ? -4.191 2.135 18.422 1 70.69 176 LEU A O 1
ATOM 1399 N N . SER A 1 177 ? -4.91 0.243 17.422 1 72.19 177 SER A N 1
ATOM 1400 C CA . SER A 1 177 ? -5.32 -0.319 18.703 1 72.19 177 SER A CA 1
ATOM 1401 C C . SER A 1 177 ? -4.121 -0.548 19.625 1 72.19 177 SER A C 1
ATOM 1403 O O . SER A 1 177 ? -4.234 -0.433 20.844 1 72.19 177 SER A O 1
ATOM 1405 N N . LEU A 1 178 ? -2.992 -0.858 19.078 1 72.25 178 LEU A N 1
ATOM 1406 C CA . LEU A 1 178 ? -1.783 -1.157 19.844 1 72.25 178 LEU A CA 1
ATOM 1407 C C . LEU A 1 178 ? -1.23 0.101 20.5 1 72.25 178 LEU A C 1
ATOM 1409 O O . LEU A 1 178 ? -0.435 0.016 21.438 1 72.25 178 LEU A O 1
ATOM 1413 N N . ILE A 1 179 ? -1.728 1.209 20.062 1 73.5 179 ILE A N 1
ATOM 1414 C CA . ILE A 1 179 ? -1.232 2.443 20.656 1 73.5 179 ILE A CA 1
ATOM 1415 C C . ILE A 1 179 ? -2.375 3.166 21.375 1 73.5 179 ILE A C 1
ATOM 1417 O O . ILE A 1 179 ? -2.207 4.297 21.844 1 73.5 179 ILE A O 1
ATOM 1421 N N . SER A 1 180 ? -3.521 2.605 21.391 1 72.81 180 SER A N 1
ATOM 1422 C CA . SER A 1 180 ? -4.684 3.188 22.047 1 72.81 180 SER A CA 1
ATOM 1423 C C . SER A 1 180 ? -4.492 3.215 23.562 1 72.81 180 SER A C 1
ATOM 1425 O O . SER A 1 180 ? -3.893 2.303 24.141 1 72.81 180 SER A O 1
ATOM 1427 N N . THR A 1 181 ? -4.871 4.254 24.125 1 70.12 181 THR A N 1
ATOM 1428 C CA . THR A 1 181 ? -4.801 4.387 25.578 1 70.12 181 THR A CA 1
ATOM 1429 C C . THR A 1 181 ? -6.137 4.027 26.219 1 70.12 181 THR A C 1
ATOM 1431 O O . THR A 1 181 ? -6.266 4.039 27.438 1 70.12 181 THR A O 1
ATOM 1434 N N . ILE A 1 182 ? -7.129 3.814 25.391 1 62.12 182 ILE A N 1
ATOM 1435 C CA . ILE A 1 182 ? -8.453 3.516 25.922 1 62.12 182 ILE A CA 1
ATOM 1436 C C . ILE A 1 182 ? -8.516 2.051 26.344 1 62.12 182 ILE A C 1
ATOM 1438 O O . ILE A 1 182 ? -8.117 1.159 25.594 1 62.12 182 ILE A O 1
ATOM 1442 N N . GLN A 1 183 ? -8.344 1.654 27.641 1 51.56 183 GLN A N 1
ATOM 1443 C CA . GLN A 1 183 ? -8.523 0.347 28.266 1 51.56 183 GLN A CA 1
ATOM 1444 C C . GLN A 1 183 ? -9.859 -0.274 27.859 1 51.56 183 GLN A C 1
ATOM 1446 O O . GLN A 1 183 ? -10.898 0.383 27.922 1 51.56 183 GLN A O 1
ATOM 1451 N N . ASN A 1 184 ? -9.773 -1.084 26.609 1 36.53 184 ASN A N 1
ATOM 1452 C CA . ASN A 1 184 ? -11 -1.869 26.688 1 36.53 184 ASN A CA 1
ATOM 1453 C C . ASN A 1 184 ? -11.203 -2.451 28.078 1 36.53 184 ASN A C 1
ATOM 1455 O O . ASN A 1 184 ? -10.25 -2.859 28.734 1 36.53 184 ASN A O 1
ATOM 1459 N N . MET B 1 1 ? 6.051 14.547 -14.008 1 80.06 1 MET B N 1
ATOM 1460 C CA . MET B 1 1 ? 5.938 14.094 -12.625 1 80.06 1 MET B CA 1
ATOM 1461 C C . MET B 1 1 ? 6.418 15.172 -11.656 1 80.06 1 MET B C 1
ATOM 1463 O O . MET B 1 1 ? 5.723 15.5 -10.695 1 80.06 1 MET B O 1
ATOM 1467 N N . GLU B 1 2 ? 7.434 15.938 -12.055 1 84 2 GLU B N 1
ATOM 1468 C CA . GLU B 1 2 ? 7.996 16.938 -11.148 1 84 2 GLU B CA 1
ATOM 1469 C C . GLU B 1 2 ? 7.051 18.125 -10.992 1 84 2 GLU B C 1
ATOM 1471 O O . GLU B 1 2 ? 6.84 18.609 -9.875 1 84 2 GLU B O 1
ATOM 1476 N N . ASN B 1 3 ? 6.508 18.547 -12.078 1 89.69 3 ASN B N 1
ATOM 1477 C CA . ASN B 1 3 ? 5.582 19.672 -12 1 89.69 3 ASN B CA 1
ATOM 1478 C C . ASN B 1 3 ? 4.324 19.312 -11.211 1 89.69 3 ASN B C 1
ATOM 1480 O O . ASN B 1 3 ? 3.83 20.109 -10.422 1 89.69 3 ASN B O 1
ATOM 1484 N N . TYR B 1 4 ? 3.795 18.094 -11.438 1 93.75 4 TYR B N 1
ATOM 1485 C CA . TYR B 1 4 ? 2.625 17.625 -10.695 1 93.75 4 TYR B CA 1
ATOM 1486 C C . TYR B 1 4 ? 2.914 17.562 -9.203 1 93.75 4 TYR B C 1
ATOM 1488 O O . TYR B 1 4 ? 2.117 18.031 -8.391 1 93.75 4 TYR B O 1
ATOM 1496 N N . GLN B 1 5 ? 4.059 17.047 -8.914 1 92.12 5 GLN B N 1
ATOM 1497 C CA . GLN B 1 5 ? 4.473 16.922 -7.52 1 92.12 5 GLN B CA 1
ATOM 1498 C C . GLN B 1 5 ? 4.555 18.281 -6.84 1 92.12 5 GLN B C 1
ATOM 1500 O O . GLN B 1 5 ? 4.113 18.438 -5.699 1 92.12 5 GLN B O 1
ATOM 1505 N N . LYS B 1 6 ? 5.121 19.234 -7.512 1 92.12 6 LYS B N 1
ATOM 1506 C CA . LYS B 1 6 ? 5.262 20.578 -6.953 1 92.12 6 LYS B CA 1
ATOM 1507 C C . LYS B 1 6 ? 3.898 21.203 -6.672 1 92.12 6 LYS B C 1
ATOM 1509 O O . LYS B 1 6 ? 3.693 21.812 -5.621 1 92.12 6 LYS B O 1
ATOM 1514 N N . GLN B 1 7 ? 3.014 21.031 -7.605 1 95.81 7 GLN B N 1
ATOM 1515 C CA . GLN B 1 7 ? 1.677 21.594 -7.445 1 95.81 7 GLN B CA 1
ATOM 1516 C C . GLN B 1 7 ? 0.925 20.906 -6.309 1 95.81 7 GLN B C 1
ATOM 1518 O O . GLN B 1 7 ? 0.237 21.562 -5.523 1 95.81 7 GLN B O 1
ATOM 1523 N N . MET B 1 8 ? 1.035 19.625 -6.258 1 96.25 8 MET B N 1
ATOM 1524 C CA . MET B 1 8 ? 0.362 18.875 -5.199 1 96.25 8 MET B CA 1
ATOM 1525 C C . MET B 1 8 ? 0.957 19.203 -3.836 1 96.25 8 MET B C 1
ATOM 1527 O O . MET B 1 8 ? 0.238 19.25 -2.836 1 96.25 8 MET B O 1
ATOM 1531 N N . LYS B 1 9 ? 2.242 19.422 -3.812 1 94.44 9 LYS B N 1
ATOM 1532 C CA . LYS B 1 9 ? 2.891 19.812 -2.562 1 94.44 9 LYS B CA 1
ATOM 1533 C C . LYS B 1 9 ? 2.332 21.141 -2.039 1 94.44 9 LYS B C 1
ATOM 1535 O O . LYS B 1 9 ? 2.023 21.25 -0.852 1 94.44 9 LYS B O 1
ATOM 1540 N N . LEU B 1 10 ? 2.256 22.094 -2.922 1 95.56 10 LEU B N 1
ATOM 1541 C CA . LEU B 1 10 ? 1.703 23.391 -2.533 1 95.56 10 LEU B CA 1
ATOM 1542 C C . LEU B 1 10 ? 0.285 23.234 -1.994 1 95.56 10 LEU B C 1
ATOM 1544 O O . LEU B 1 10 ? -0.065 23.828 -0.974 1 95.56 10 LEU B O 1
ATOM 1548 N N . LEU B 1 11 ? -0.529 22.438 -2.654 1 97.06 11 LEU B N 1
ATOM 1549 C CA . LEU B 1 11 ? -1.897 22.188 -2.213 1 97.06 11 LEU B CA 1
ATOM 1550 C C . LEU B 1 11 ? -1.917 21.5 -0.857 1 97.06 11 LEU B C 1
ATOM 1552 O O . LEU B 1 11 ? -2.684 21.875 0.031 1 97.06 11 LEU B O 1
ATOM 1556 N N . ALA B 1 12 ? -1.119 20.484 -0.697 1 97.06 12 ALA B N 1
ATOM 1557 C CA . ALA B 1 12 ? -1.051 19.719 0.549 1 97.06 12 ALA B CA 1
ATOM 1558 C C . ALA B 1 12 ? -0.641 20.609 1.715 1 97.06 12 ALA B C 1
ATOM 1560 O O . ALA B 1 12 ? -1.185 20.5 2.816 1 97.06 12 ALA B O 1
ATOM 1561 N N . GLU B 1 13 ? 0.343 21.469 1.479 1 95.88 13 GLU B N 1
ATOM 1562 C CA . GLU B 1 13 ? 0.802 22.391 2.518 1 95.88 13 GLU B CA 1
ATOM 1563 C C . GLU B 1 13 ? -0.309 23.344 2.936 1 95.88 13 GLU B C 1
ATOM 1565 O O . GLU B 1 13 ? -0.492 23.609 4.125 1 95.88 13 GLU B O 1
ATOM 1570 N N . LYS B 1 14 ? -1.003 23.844 1.976 1 96.44 14 LYS B N 1
ATOM 1571 C CA . LYS B 1 14 ? -2.117 24.734 2.273 1 96.44 14 LYS B CA 1
ATOM 1572 C C . LYS B 1 14 ? -3.193 24.031 3.086 1 96.44 14 LYS B C 1
ATOM 1574 O O . LYS B 1 14 ? -3.672 24.562 4.09 1 96.44 14 LYS B O 1
ATOM 1579 N N . LEU B 1 15 ? -3.582 22.828 2.66 1 97.19 15 LEU B N 1
ATOM 1580 C CA . LEU B 1 15 ? -4.586 22.047 3.371 1 97.19 15 LEU B CA 1
ATOM 1581 C C . LEU B 1 15 ? -4.117 21.719 4.785 1 97.19 15 LEU B C 1
ATOM 1583 O O . LEU B 1 15 ? -4.895 21.828 5.738 1 97.19 15 LEU B O 1
ATOM 1587 N N . THR B 1 16 ? -2.906 21.344 4.883 1 96.19 16 THR B N 1
ATOM 1588 C CA . THR B 1 16 ? -2.338 20.969 6.176 1 96.19 16 THR B CA 1
ATOM 1589 C C . THR B 1 16 ? -2.357 22.156 7.133 1 96.19 16 THR B C 1
ATOM 1591 O O . THR B 1 16 ? -2.734 22.016 8.297 1 96.19 16 THR B O 1
ATOM 1594 N N . GLN B 1 17 ? -1.952 23.328 6.602 1 94.75 17 GLN B N 1
ATOM 1595 C CA . GLN B 1 17 ? -1.998 24.547 7.422 1 94.75 17 GLN B CA 1
ATOM 1596 C C . GLN B 1 17 ? -3.412 24.812 7.93 1 94.75 17 GLN B C 1
ATOM 1598 O O . GLN B 1 17 ? -3.605 25.141 9.102 1 94.75 17 GLN B O 1
ATOM 1603 N N . MET B 1 18 ? -4.379 24.672 7.113 1 95.56 18 MET B N 1
ATOM 1604 C CA . MET B 1 18 ? -5.773 24.891 7.492 1 95.56 18 MET B CA 1
ATOM 1605 C C . MET B 1 18 ? -6.215 23.891 8.555 1 95.56 18 MET B C 1
ATOM 1607 O O . MET B 1 18 ? -6.84 24.266 9.547 1 95.56 18 MET B O 1
ATOM 1611 N N . ILE B 1 19 ? -5.887 22.641 8.375 1 94.75 19 ILE B N 1
ATOM 1612 C CA . ILE B 1 19 ? -6.297 21.578 9.281 1 94.75 19 ILE B CA 1
ATOM 1613 C C . ILE B 1 19 ? -5.629 21.766 10.641 1 94.75 19 ILE B C 1
ATOM 1615 O O . ILE B 1 19 ? -6.289 21.703 11.68 1 94.75 19 ILE B O 1
ATOM 1619 N N . LEU B 1 20 ? -4.367 22.062 10.617 1 91.56 20 LEU B N 1
ATOM 1620 C CA . LEU B 1 20 ? -3.646 22.219 11.875 1 91.56 20 LEU B CA 1
ATOM 1621 C C . LEU B 1 20 ? -4.121 23.453 12.625 1 91.56 20 LEU B C 1
ATOM 1623 O O . LEU B 1 20 ? -4.152 23.469 13.852 1 91.56 20 LEU B O 1
ATOM 1627 N N . THR B 1 21 ? -4.418 24.484 11.875 1 92.25 21 THR B N 1
ATOM 1628 C CA . THR B 1 21 ? -4.996 25.672 12.5 1 92.25 21 THR B CA 1
ATOM 1629 C C . THR B 1 21 ? -6.332 25.328 13.156 1 92.25 21 THR B C 1
ATOM 1631 O O . THR B 1 21 ? -6.602 25.766 14.273 1 92.25 21 THR B O 1
ATOM 1634 N N . LEU B 1 22 ? -7.156 24.547 12.469 1 90.75 22 LEU B N 1
ATOM 1635 C CA . LEU B 1 22 ? -8.438 24.109 13.008 1 90.75 22 LEU B CA 1
ATOM 1636 C C . LEU B 1 22 ? -8.242 23.297 14.281 1 90.75 22 LEU B C 1
ATOM 1638 O O . LEU B 1 22 ? -9.055 23.391 15.211 1 90.75 22 LEU B O 1
ATOM 1642 N N . LEU B 1 23 ? -7.125 22.609 14.344 1 89.06 23 LEU B N 1
ATOM 1643 C CA . LEU B 1 23 ? -6.828 21.75 15.492 1 89.06 23 LEU B CA 1
ATOM 1644 C C . LEU B 1 23 ? -6.109 22.547 16.578 1 89.06 23 LEU B C 1
ATOM 1646 O O . LEU B 1 23 ? -5.707 21.969 17.594 1 89.06 23 LEU B O 1
ATOM 1650 N N . LYS B 1 24 ? -5.836 23.828 16.375 1 88.12 24 LYS B N 1
ATOM 1651 C CA . LYS B 1 24 ? -5.238 24.75 17.328 1 88.12 24 LYS B CA 1
ATOM 1652 C C . LYS B 1 24 ? -3.803 24.359 17.656 1 88.12 24 LYS B C 1
ATOM 1654 O O . LYS B 1 24 ? -3.373 24.469 18.812 1 88.12 24 LYS B O 1
ATOM 1659 N N . ILE B 1 25 ? -3.227 23.797 16.688 1 86.12 25 ILE B N 1
ATOM 1660 C CA . ILE B 1 25 ? -1.802 23.5 16.828 1 86.12 25 ILE B CA 1
ATOM 1661 C C . ILE B 1 25 ? -1.004 24.797 16.719 1 86.12 25 ILE B C 1
ATOM 1663 O O . ILE B 1 25 ? -1.298 25.656 15.883 1 86.12 25 ILE B O 1
ATOM 1667 N N . SER B 1 26 ? -0.009 24.984 17.672 1 85.06 26 SER B N 1
ATOM 1668 C CA . SER B 1 26 ? 0.778 26.219 17.719 1 85.06 26 SER B CA 1
ATOM 1669 C C . SER B 1 26 ? 1.632 26.375 16.469 1 85.06 26 SER B C 1
ATOM 1671 O O . SER B 1 26 ? 1.988 25.391 15.82 1 85.06 26 SER B O 1
ATOM 1673 N N . GLU B 1 27 ? 1.992 27.562 16.156 1 86.38 27 GLU B N 1
ATOM 1674 C CA . GLU B 1 27 ? 2.791 27.875 14.969 1 86.38 27 GLU B CA 1
ATOM 1675 C C . GLU B 1 27 ? 4.164 27.203 15.055 1 86.38 27 GLU B C 1
ATOM 1677 O O . GLU B 1 27 ? 4.723 26.797 14.031 1 86.38 27 GLU B O 1
ATOM 1682 N N . ASP B 1 28 ? 4.668 27.031 16.25 1 83.12 28 ASP B N 1
ATOM 1683 C CA . ASP B 1 28 ? 5.98 26.422 16.453 1 83.12 28 ASP B CA 1
ATOM 1684 C C . ASP B 1 28 ? 5.965 24.938 16.062 1 83.12 28 ASP B C 1
ATOM 1686 O O . ASP B 1 28 ? 6.984 24.391 15.633 1 83.12 28 ASP B O 1
ATOM 1690 N N . GLU B 1 29 ? 4.785 24.406 16.188 1 81.88 29 GLU B N 1
ATOM 1691 C CA . GLU B 1 29 ? 4.664 22.984 15.891 1 81.88 29 GLU B CA 1
ATOM 1692 C C . GLU B 1 29 ? 4.375 22.734 14.414 1 81.88 29 GLU B C 1
ATOM 1694 O O . GLU B 1 29 ? 4.371 21.594 13.953 1 81.88 29 GLU B O 1
ATOM 1699 N N . LYS B 1 30 ? 4.156 23.812 13.727 1 85.19 30 LYS B N 1
ATOM 1700 C CA . LYS B 1 30 ? 3.828 23.719 12.305 1 85.19 30 LYS B CA 1
ATOM 1701 C C . LYS B 1 30 ? 5.074 23.906 11.438 1 85.19 30 LYS B C 1
ATOM 1703 O O . LYS B 1 30 ? 4.98 23.938 10.211 1 85.19 30 LYS B O 1
ATOM 1708 N N . GLY B 1 31 ? 6.223 23.984 11.992 1 84.81 31 GLY B N 1
ATOM 1709 C CA . GLY B 1 31 ? 7.457 24.328 11.305 1 84.81 31 GLY B CA 1
ATOM 1710 C C . GLY B 1 31 ? 7.863 23.328 10.25 1 84.81 31 GLY B C 1
ATOM 1711 O O . GLY B 1 31 ? 8.57 23.672 9.305 1 84.81 31 GLY B O 1
ATOM 1712 N N . TRP B 1 32 ? 7.336 22.125 10.344 1 86 32 TRP B N 1
ATOM 1713 C CA . TRP B 1 32 ? 7.742 21.078 9.406 1 86 32 TRP B CA 1
ATOM 1714 C C . TRP B 1 32 ? 7.023 21.234 8.07 1 86 32 TRP B C 1
ATOM 1716 O O . TRP B 1 32 ? 7.457 20.688 7.055 1 86 32 TRP B O 1
ATOM 1726 N N . ILE B 1 33 ? 5.863 21.875 7.863 1 86.88 33 ILE B N 1
ATOM 1727 C CA . ILE B 1 33 ? 4.988 21.938 6.695 1 86.88 33 ILE B CA 1
ATOM 1728 C C . ILE B 1 33 ? 5.77 22.453 5.492 1 86.88 33 ILE B C 1
ATOM 1730 O O . ILE B 1 33 ? 5.602 21.953 4.375 1 86.88 33 ILE B O 1
ATOM 1734 N N . SER B 1 34 ? 6.793 23.281 5.598 1 77.62 34 SER B N 1
ATOM 1735 C CA . SER B 1 34 ? 7.52 23.812 4.449 1 77.62 34 SER B CA 1
ATOM 1736 C C . SER B 1 34 ? 8.992 23.422 4.5 1 77.62 34 SER B C 1
ATOM 1738 O O . SER B 1 34 ? 9.828 24.031 3.828 1 77.62 34 SER B O 1
ATOM 1740 N N . SER B 1 35 ? 9.141 22.344 5.215 1 78.81 35 SER B N 1
ATOM 1741 C CA . SER B 1 35 ? 10.531 21.906 5.316 1 78.81 35 SER B CA 1
ATOM 1742 C C . SER B 1 35 ? 10.914 21.016 4.141 1 78.81 35 SER B C 1
ATOM 1744 O O . SER B 1 35 ? 10.047 20.562 3.383 1 78.81 35 SER B O 1
ATOM 1746 N N . SER B 1 36 ? 12.227 20.875 3.963 1 76.88 36 SER B N 1
ATOM 1747 C CA . SER B 1 36 ? 12.734 20 2.914 1 76.88 36 SER B CA 1
ATOM 1748 C C . SER B 1 36 ? 12.742 18.547 3.363 1 76.88 36 SER B C 1
ATOM 1750 O O . SER B 1 36 ? 13 17.641 2.562 1 76.88 36 SER B O 1
ATOM 1752 N N . GLU B 1 37 ? 12.375 18.328 4.559 1 79 37 GLU B N 1
ATOM 1753 C CA . GLU B 1 37 ? 12.492 17 5.125 1 79 37 GLU B CA 1
ATOM 1754 C C . GLU B 1 37 ? 11.133 16.312 5.223 1 79 37 GLU B C 1
ATOM 1756 O O . GLU B 1 37 ? 10.867 15.578 6.176 1 79 37 GLU B O 1
ATOM 1761 N N . LEU B 1 38 ? 10.367 16.438 4.238 1 83.44 38 LEU B N 1
ATOM 1762 C CA . LEU B 1 38 ? 9.016 15.883 4.242 1 83.44 38 LEU B CA 1
ATOM 1763 C C . LEU B 1 38 ? 9.008 14.477 3.652 1 83.44 38 LEU B C 1
ATOM 1765 O O . LEU B 1 38 ? 9.875 14.125 2.85 1 83.44 38 LEU B O 1
ATOM 1769 N N . CYS B 1 39 ? 8.133 13.703 4.18 1 84.81 39 CYS B N 1
ATOM 1770 C CA . CYS B 1 39 ? 7.82 12.438 3.529 1 84.81 39 CYS B CA 1
ATOM 1771 C C . CYS B 1 39 ? 6.801 12.633 2.414 1 84.81 39 CYS B C 1
ATOM 1773 O O . CYS B 1 39 ? 5.66 13.023 2.672 1 84.81 39 CYS B O 1
ATOM 1775 N N . GLU B 1 40 ? 7.258 12.406 1.268 1 91 40 GLU B N 1
ATOM 1776 C CA . GLU B 1 40 ? 6.371 12.562 0.12 1 91 40 GLU B CA 1
ATOM 1777 C C . GLU B 1 40 ? 6.66 11.508 -0.949 1 91 40 GLU B C 1
ATOM 1779 O O . GLU B 1 40 ? 7.789 11.039 -1.073 1 91 40 GLU B O 1
ATOM 1784 N N . ALA B 1 41 ? 5.648 11.188 -1.701 1 94.19 41 ALA B N 1
ATOM 1785 C CA . ALA B 1 41 ? 5.73 10.281 -2.85 1 94.19 41 ALA B CA 1
ATOM 1786 C C . ALA B 1 41 ? 4.559 10.5 -3.801 1 94.19 41 ALA B C 1
ATOM 1788 O O . ALA B 1 41 ? 3.512 11.016 -3.4 1 94.19 41 ALA B O 1
ATOM 1789 N N . VAL B 1 42 ? 4.797 10.164 -5.059 1 96.5 42 VAL B N 1
ATOM 1790 C CA . VAL B 1 42 ? 3.73 10.125 -6.055 1 96.5 42 VAL B CA 1
ATOM 1791 C C . VAL B 1 42 ? 3.566 8.703 -6.59 1 96.5 42 VAL B C 1
ATOM 1793 O O . VAL B 1 42 ? 4.555 8.039 -6.906 1 96.5 42 VAL B O 1
ATOM 1796 N N . GLN B 1 43 ? 2.363 8.273 -6.629 1 96.62 43 GLN B N 1
ATOM 1797 C CA . GLN B 1 43 ? 2.061 6.945 -7.152 1 96.62 43 GLN B CA 1
ATOM 1798 C C . GLN B 1 43 ? 1.016 7.016 -8.266 1 96.62 43 GLN B C 1
ATOM 1800 O O . GLN B 1 43 ? -0.115 7.449 -8.031 1 96.62 43 GLN B O 1
ATOM 1805 N N . LEU B 1 44 ? 1.416 6.641 -9.445 1 96.31 44 LEU B N 1
ATOM 1806 C CA . LEU B 1 44 ? 0.465 6.457 -10.531 1 96.31 44 LEU B CA 1
ATOM 1807 C C . LEU B 1 44 ? -0.006 5.008 -10.609 1 96.31 44 LEU B C 1
ATOM 1809 O O . LEU B 1 44 ? 0.812 4.086 -10.68 1 96.31 44 LEU B O 1
ATOM 1813 N N . ASN B 1 45 ? -1.278 4.848 -10.609 1 95.81 45 ASN B N 1
ATOM 1814 C CA . ASN B 1 45 ? -1.877 3.52 -10.594 1 95.81 45 ASN B CA 1
ATOM 1815 C C . ASN B 1 45 ? -2.68 3.254 -11.867 1 95.81 45 ASN B C 1
ATOM 1817 O O . ASN B 1 45 ? -3.426 4.121 -12.328 1 95.81 45 ASN B O 1
ATOM 1821 N N . PHE B 1 46 ? -2.502 2.09 -12.367 1 95.69 46 PHE B N 1
ATOM 1822 C CA . PHE B 1 46 ? -3.254 1.608 -13.523 1 95.69 46 PHE B CA 1
ATOM 1823 C C . PHE B 1 46 ? -3.934 0.281 -13.211 1 95.69 46 PHE B C 1
ATOM 1825 O O . PHE B 1 46 ? -3.281 -0.67 -12.773 1 95.69 46 PHE B O 1
ATOM 1832 N N . TYR B 1 47 ? -5.238 0.2 -13.461 1 93.81 47 TYR B N 1
ATOM 1833 C CA . TYR B 1 47 ? -6.047 -1.001 -13.273 1 93.81 47 TYR B CA 1
ATOM 1834 C C . TYR B 1 47 ? -6.703 -1.429 -14.586 1 93.81 47 TYR B C 1
ATOM 1836 O O . TYR B 1 47 ? -7.621 -0.765 -15.07 1 93.81 47 TYR B O 1
ATOM 1844 N N . PRO B 1 48 ? -6.312 -2.514 -15.109 1 90 48 PRO B N 1
ATOM 1845 C CA . PRO B 1 48 ? -6.941 -2.98 -16.344 1 90 48 PRO B CA 1
ATOM 1846 C C . PRO B 1 48 ? -8.406 -3.365 -16.156 1 90 48 PRO B C 1
ATOM 1848 O O . PRO B 1 48 ? -8.852 -3.574 -15.023 1 90 48 PRO B O 1
ATOM 1851 N N . CYS B 1 49 ? -9.055 -3.441 -17.25 1 87.62 49 CYS B N 1
ATOM 1852 C CA . CYS B 1 49 ? -10.438 -3.908 -17.203 1 87.62 49 CYS B CA 1
ATOM 1853 C C . CYS B 1 49 ? -10.5 -5.398 -16.891 1 87.62 49 CYS B C 1
ATOM 1855 O O . CYS B 1 49 ? -9.578 -6.148 -17.234 1 87.62 49 CYS B O 1
ATOM 1857 N N . CYS B 1 50 ? -11.508 -5.742 -16.172 1 85.81 50 CYS B N 1
ATOM 1858 C CA . CYS B 1 50 ? -11.781 -7.145 -15.891 1 85.81 50 CYS B CA 1
ATOM 1859 C C . CYS B 1 50 ? -13.25 -7.473 -16.125 1 85.81 50 CYS B C 1
ATOM 1861 O O . CYS B 1 50 ? -14.133 -6.918 -15.469 1 85.81 50 CYS B O 1
ATOM 1863 N N . PRO B 1 51 ? -13.484 -8.461 -16.969 1 82.62 51 PRO B N 1
ATOM 1864 C CA . PRO B 1 51 ? -14.875 -8.797 -17.297 1 82.62 51 PRO B CA 1
ATOM 1865 C C . PRO B 1 51 ? -15.672 -9.242 -16.062 1 82.62 51 PRO B C 1
ATOM 1867 O O . PRO B 1 51 ? -16.891 -9.086 -16.031 1 82.62 51 PRO B O 1
ATOM 1870 N N . GLU B 1 52 ? -15.047 -9.828 -15.078 1 85.94 52 GLU B N 1
ATOM 1871 C CA . GLU B 1 52 ? -15.672 -10.227 -13.82 1 85.94 52 GLU B CA 1
ATOM 1872 C C . GLU B 1 52 ? -15.109 -9.438 -12.641 1 85.94 52 GLU B C 1
ATOM 1874 O O . GLU B 1 52 ? -14.375 -9.984 -11.82 1 85.94 52 GLU B O 1
ATOM 1879 N N . PRO B 1 53 ? -15.617 -8.289 -12.562 1 81.81 53 PRO B N 1
ATOM 1880 C CA . PRO B 1 53 ? -14.977 -7.391 -11.602 1 81.81 53 PRO B CA 1
ATOM 1881 C C . PRO B 1 53 ? -15.156 -7.844 -10.156 1 81.81 53 PRO B C 1
ATOM 1883 O O . PRO B 1 53 ? -14.352 -7.492 -9.289 1 81.81 53 PRO B O 1
ATOM 1886 N N . ASN B 1 54 ? -16.172 -8.617 -9.867 1 82.5 54 ASN B N 1
ATOM 1887 C CA . ASN B 1 54 ? -16.406 -9.086 -8.508 1 82.5 54 ASN B CA 1
ATOM 1888 C C . ASN B 1 54 ? -15.398 -10.148 -8.094 1 82.5 54 ASN B C 1
ATOM 1890 O O . ASN B 1 54 ? -15.289 -10.484 -6.91 1 82.5 54 ASN B O 1
ATOM 1894 N N . ARG B 1 55 ? -14.664 -10.555 -9.031 1 83 55 ARG B N 1
ATOM 1895 C CA . ARG B 1 55 ? -13.695 -11.609 -8.742 1 83 55 ARG B CA 1
ATOM 1896 C C . ARG B 1 55 ? -12.273 -11.062 -8.766 1 83 55 ARG B C 1
ATOM 1898 O O . ARG B 1 55 ? -11.305 -11.82 -8.664 1 83 55 ARG B O 1
ATOM 1905 N N . ALA B 1 56 ? -12.148 -9.828 -8.945 1 82.69 56 ALA B N 1
ATOM 1906 C CA . ALA B 1 56 ? -10.82 -9.219 -9.016 1 82.69 56 ALA B CA 1
ATOM 1907 C C . ALA B 1 56 ? -10.758 -7.941 -8.195 1 82.69 56 ALA B C 1
ATOM 1909 O O . ALA B 1 56 ? -11.781 -7.281 -7.98 1 82.69 56 ALA B O 1
ATOM 1910 N N . MET B 1 57 ? -9.609 -7.703 -7.656 1 87.81 57 MET B N 1
ATOM 1911 C CA . MET B 1 57 ? -9.367 -6.473 -6.906 1 87.81 57 MET B CA 1
ATOM 1912 C C . MET B 1 57 ? -8.133 -5.746 -7.43 1 87.81 57 MET B C 1
ATOM 1914 O O . MET B 1 57 ? -7.109 -6.375 -7.711 1 87.81 57 MET B O 1
ATOM 1918 N N . GLY B 1 58 ? -8.281 -4.477 -7.637 1 90.5 58 GLY B N 1
ATOM 1919 C CA . GLY B 1 58 ? -7.137 -3.68 -8.047 1 90.5 58 GLY B CA 1
ATOM 1920 C C . GLY B 1 58 ? -6.145 -3.428 -6.926 1 90.5 58 GLY B C 1
ATOM 1921 O O . GLY B 1 58 ? -4.969 -3.771 -7.043 1 90.5 58 GLY B O 1
ATOM 1922 N N . LEU B 1 59 ? -6.641 -2.855 -5.883 1 92.69 59 LEU B N 1
ATOM 1923 C CA . LEU B 1 59 ? -5.844 -2.604 -4.688 1 92.69 59 LEU B CA 1
ATOM 1924 C C . LEU B 1 59 ? -6.578 -3.07 -3.436 1 92.69 59 LEU B C 1
ATOM 1926 O O . LEU B 1 59 ? -7.738 -2.711 -3.221 1 92.69 59 LEU B O 1
ATOM 1930 N N . ALA B 1 60 ? -5.875 -3.861 -2.664 1 91.62 60 ALA B N 1
ATOM 1931 C CA . ALA B 1 60 ? -6.449 -4.406 -1.437 1 91.62 60 ALA B CA 1
ATOM 1932 C C . ALA B 1 60 ? -6.711 -3.305 -0.416 1 91.62 60 ALA B C 1
ATOM 1934 O O . ALA B 1 60 ? -6.09 -2.242 -0.467 1 91.62 60 ALA B O 1
ATOM 1935 N N . PRO B 1 61 ? -7.645 -3.561 0.514 1 91.75 61 PRO B N 1
ATOM 1936 C CA . PRO B 1 61 ? -7.949 -2.572 1.552 1 91.75 61 PRO B CA 1
ATOM 1937 C C . PRO B 1 61 ? -6.719 -2.16 2.354 1 91.75 61 PRO B C 1
ATOM 1939 O O . PRO B 1 61 ? -5.898 -3.008 2.715 1 91.75 61 PRO B O 1
ATOM 1942 N N . HIS B 1 62 ? -6.586 -0.888 2.607 1 90.81 62 HIS B N 1
ATOM 1943 C CA . HIS B 1 62 ? -5.473 -0.365 3.396 1 90.81 62 HIS B CA 1
ATOM 1944 C C . HIS B 1 62 ? -5.754 1.06 3.861 1 90.81 62 HIS B C 1
ATOM 1946 O O . HIS B 1 62 ? -6.707 1.692 3.402 1 90.81 62 HIS B O 1
ATOM 1952 N N . THR B 1 63 ? -5.062 1.5 4.844 1 91.94 63 THR B N 1
ATOM 1953 C CA . THR B 1 63 ? -4.969 2.906 5.219 1 91.94 63 THR B CA 1
ATOM 1954 C C . THR B 1 63 ? -3.602 3.475 4.852 1 91.94 63 THR B C 1
ATOM 1956 O O . THR B 1 63 ? -2.615 2.74 4.785 1 91.94 63 THR B O 1
ATOM 1959 N N . ASP B 1 64 ? -3.604 4.707 4.574 1 93.19 64 ASP B N 1
ATOM 1960 C CA . ASP B 1 64 ? -2.336 5.375 4.297 1 93.19 64 ASP B CA 1
ATOM 1961 C C . ASP B 1 64 ? -1.668 5.84 5.59 1 93.19 64 ASP B C 1
ATOM 1963 O O . ASP B 1 64 ? -2.332 6.371 6.48 1 93.19 64 ASP B O 1
ATOM 1967 N N . THR B 1 65 ? -0.387 5.633 5.672 1 92.88 65 THR B N 1
ATOM 1968 C CA . THR B 1 65 ? 0.346 6.105 6.844 1 92.88 65 THR B CA 1
ATOM 1969 C C . THR B 1 65 ? 0.534 7.617 6.789 1 92.88 65 THR B C 1
ATOM 1971 O O . THR B 1 65 ? 0.78 8.258 7.812 1 92.88 65 THR B O 1
ATOM 1974 N N . SER B 1 66 ? 0.427 8.281 5.707 1 95.31 66 SER B N 1
ATOM 1975 C CA . SER B 1 66 ? 0.633 9.711 5.477 1 95.31 66 SER B CA 1
ATOM 1976 C C . SER B 1 66 ? -0.304 10.547 6.34 1 95.31 66 SER B C 1
ATOM 1978 O O . SER B 1 66 ? -1.205 10.008 6.988 1 95.31 66 SER B O 1
ATOM 1980 N N . LEU B 1 67 ? 0.038 11.859 6.461 1 95.81 67 LEU B N 1
ATOM 1981 C CA . LEU B 1 67 ? -0.919 12.789 7.055 1 95.81 67 LEU B CA 1
ATOM 1982 C C . LEU B 1 67 ? -2.191 12.859 6.219 1 95.81 67 LEU B C 1
ATOM 1984 O O . LEU B 1 67 ? -3.293 12.664 6.734 1 95.81 67 LEU B O 1
ATOM 1988 N N . LEU B 1 68 ? -2.031 13.148 5.012 1 97.38 68 LEU B N 1
ATOM 1989 C CA . LEU B 1 68 ? -3.125 13.117 4.047 1 97.38 68 LEU B CA 1
ATOM 1990 C C . LEU B 1 68 ? -2.627 12.664 2.68 1 97.38 68 LEU B C 1
ATOM 1992 O O . LEU B 1 68 ? -1.425 12.695 2.408 1 97.38 68 LEU B O 1
ATOM 1996 N N . THR B 1 69 ? -3.479 12.156 1.822 1 98.06 69 THR B N 1
ATOM 1997 C CA . THR B 1 69 ? -3.229 11.734 0.448 1 98.06 69 THR B CA 1
ATOM 1998 C C . THR B 1 69 ? -4.191 12.43 -0.513 1 98.06 69 THR B C 1
ATOM 2000 O O . THR B 1 69 ? -5.406 12.406 -0.31 1 98.06 69 THR B O 1
ATOM 2003 N N . ILE B 1 70 ? -3.633 13.125 -1.493 1 98.25 70 ILE B N 1
ATOM 2004 C CA . ILE B 1 70 ? -4.441 13.773 -2.518 1 98.25 70 ILE B CA 1
ATOM 2005 C C . ILE B 1 70 ? -4.504 12.898 -3.764 1 98.25 70 ILE B C 1
ATOM 2007 O O . ILE B 1 70 ? -3.469 12.547 -4.336 1 98.25 70 ILE B O 1
ATOM 2011 N N . LEU B 1 71 ? -5.746 12.625 -4.184 1 97.94 71 LEU B N 1
ATOM 2012 C CA . LEU B 1 71 ? -5.945 11.656 -5.258 1 97.94 71 LEU B CA 1
ATOM 2013 C C . LEU B 1 71 ? -6.629 12.305 -6.457 1 97.94 71 LEU B C 1
ATOM 2015 O O . LEU B 1 71 ? -7.672 12.945 -6.309 1 97.94 71 LEU B O 1
ATOM 2019 N N . HIS B 1 72 ? -5.961 12.203 -7.582 1 97 72 HIS B N 1
ATOM 2020 C CA . HIS B 1 72 ? -6.609 12.43 -8.867 1 97 72 HIS B CA 1
ATOM 2021 C C . HIS B 1 72 ? -7.004 11.109 -9.523 1 97 72 HIS B C 1
ATOM 2023 O O . HIS B 1 72 ? -6.223 10.156 -9.531 1 97 72 HIS B O 1
ATOM 2029 N N . GLN B 1 73 ? -8.219 11 -10.016 1 95.69 73 GLN B N 1
ATOM 2030 C CA . GLN B 1 73 ? -8.656 9.742 -10.602 1 95.69 73 GLN B CA 1
ATOM 2031 C C . GLN B 1 73 ? -9.375 9.969 -11.93 1 95.69 73 GLN B C 1
ATOM 2033 O O . GLN B 1 73 ? -9.984 11.016 -12.141 1 95.69 73 GLN B O 1
ATOM 2038 N N . SER B 1 74 ? -9.32 9 -12.781 1 93.44 74 SER B N 1
ATOM 2039 C CA . SER B 1 74 ? -10.094 9 -14.023 1 93.44 74 SER B CA 1
ATOM 2040 C C . SER B 1 74 ? -11.586 8.922 -13.742 1 93.44 74 SER B C 1
ATOM 2042 O O . SER B 1 74 ? -12 8.742 -12.594 1 93.44 74 SER B O 1
ATOM 2044 N N . GLN B 1 75 ? -12.344 9.117 -14.82 1 93.94 75 GLN B N 1
ATOM 2045 C CA . GLN B 1 75 ? -13.797 9.086 -14.68 1 93.94 75 GLN B CA 1
ATOM 2046 C C . GLN B 1 75 ? -14.32 7.656 -14.742 1 93.94 75 GLN B C 1
ATOM 2048 O O . GLN B 1 75 ? -15.352 7.395 -15.375 1 93.94 75 GLN B O 1
ATOM 2053 N N . THR B 1 76 ? -13.617 6.707 -14.211 1 93.94 76 THR B N 1
ATOM 2054 C CA . THR B 1 76 ? -13.992 5.305 -14.078 1 93.94 76 THR B CA 1
ATOM 2055 C C . THR B 1 76 ? -14.164 4.93 -12.602 1 93.94 76 THR B C 1
ATOM 2057 O O . THR B 1 76 ? -13.25 5.145 -11.797 1 93.94 76 THR B O 1
ATOM 2060 N N . ASN B 1 77 ? -15.273 4.375 -12.289 1 92.88 77 ASN B N 1
ATOM 2061 C CA . ASN B 1 77 ? -15.555 3.965 -10.914 1 92.88 77 ASN B CA 1
ATOM 2062 C C . ASN B 1 77 ? -14.602 2.863 -10.453 1 92.88 77 ASN B C 1
ATOM 2064 O O . ASN B 1 77 ? -14.125 2.072 -11.266 1 92.88 77 ASN B O 1
ATOM 2068 N N . GLY B 1 78 ? -14.406 2.816 -9.102 1 94.44 78 GLY B N 1
ATOM 2069 C CA . GLY B 1 78 ? -13.562 1.775 -8.539 1 94.44 78 GLY B CA 1
ATOM 2070 C C . GLY B 1 78 ? -13.211 2.012 -7.082 1 94.44 78 GLY B C 1
ATOM 2071 O O . GLY B 1 78 ? -13.227 1.079 -6.277 1 94.44 78 GLY B O 1
ATOM 2072 N N . LEU B 1 79 ? -12.969 3.254 -6.742 1 96.88 79 LEU B N 1
ATOM 2073 C CA . LEU B 1 79 ? -12.578 3.605 -5.379 1 96.88 79 LEU B CA 1
ATOM 2074 C C . LEU B 1 79 ? -13.734 3.381 -4.41 1 96.88 79 LEU B C 1
ATOM 2076 O O . LEU B 1 79 ? -14.859 3.818 -4.664 1 96.88 79 LEU B O 1
ATOM 2080 N N . GLN B 1 80 ? -13.43 2.637 -3.365 1 96.81 80 GLN B N 1
ATOM 2081 C CA . GLN B 1 80 ? -14.398 2.439 -2.295 1 96.81 80 GLN B CA 1
ATOM 2082 C C . GLN B 1 80 ? -13.789 2.748 -0.932 1 96.81 80 GLN B C 1
ATOM 2084 O O . GLN B 1 80 ? -12.594 2.527 -0.716 1 96.81 80 GLN B O 1
ATOM 2089 N N . ILE B 1 81 ? -14.578 3.293 -0.066 1 96.56 81 ILE B N 1
ATOM 2090 C CA . ILE B 1 81 ? -14.195 3.523 1.322 1 96.56 81 ILE B CA 1
ATOM 2091 C C . ILE B 1 81 ? -15.086 2.705 2.25 1 96.56 81 ILE B C 1
ATOM 2093 O O . ILE B 1 81 ? -16.25 2.432 1.924 1 96.56 81 ILE B O 1
ATOM 2097 N N . PHE B 1 82 ? -14.508 2.316 3.354 1 94.5 82 PHE B N 1
ATOM 2098 C CA . PHE B 1 82 ? -15.289 1.581 4.344 1 94.5 82 PHE B CA 1
ATOM 2099 C C . PHE B 1 82 ? -15.906 2.533 5.359 1 94.5 82 PHE B C 1
ATOM 2101 O O . PHE B 1 82 ? -15.203 3.348 5.961 1 94.5 82 PHE B O 1
ATOM 2108 N N . LYS B 1 83 ? -17.156 2.467 5.492 1 93.5 83 LYS B N 1
ATOM 2109 C CA . LYS B 1 83 ? -17.875 3.238 6.5 1 93.5 83 LYS B CA 1
ATOM 2110 C C . LYS B 1 83 ? -18.516 2.324 7.539 1 93.5 83 LYS B C 1
ATOM 2112 O O . LYS B 1 83 ? -19.141 1.322 7.188 1 93.5 83 LYS B O 1
ATOM 2117 N N . GLU B 1 84 ? -18.344 2.723 8.695 1 87.94 84 GLU B N 1
ATOM 2118 C CA . GLU B 1 84 ? -18.984 1.961 9.766 1 87.94 84 GLU B CA 1
ATOM 2119 C C . GLU B 1 84 ? -20.5 1.898 9.57 1 87.94 84 GLU B C 1
ATOM 2121 O O . GLU B 1 84 ? -21.141 2.918 9.305 1 87.94 84 GLU B O 1
ATOM 2126 N N . GLY B 1 85 ? -21.078 0.666 9.688 1 90.69 85 GLY B N 1
ATOM 2127 C CA . GLY B 1 85 ? -22.516 0.476 9.516 1 90.69 85 GLY B CA 1
ATOM 2128 C C . GLY B 1 85 ? -22.906 0.223 8.07 1 90.69 85 GLY B C 1
ATOM 2129 O O . GLY B 1 85 ? -23.719 -0.668 7.793 1 90.69 85 GLY B O 1
ATOM 2130 N N . ALA B 1 86 ? -22.266 0.909 7.152 1 94.75 86 ALA B N 1
ATOM 2131 C CA . ALA B 1 86 ? -22.656 0.833 5.75 1 94.75 86 ALA B CA 1
ATOM 2132 C C . ALA B 1 86 ? -21.781 -0.138 4.977 1 94.75 86 ALA B C 1
ATOM 2134 O O . ALA B 1 86 ? -22.156 -0.613 3.902 1 94.75 86 ALA B O 1
ATOM 2135 N N . GLY B 1 87 ? -20.641 -0.397 5.527 1 94.12 87 GLY B N 1
ATOM 2136 C CA . GLY B 1 87 ? -19.688 -1.223 4.793 1 94.12 87 GLY B CA 1
ATOM 2137 C C . GLY B 1 87 ? -18.953 -0.462 3.707 1 94.12 87 GLY B C 1
ATOM 2138 O O . GLY B 1 87 ? -18.547 0.684 3.912 1 94.12 87 GLY B O 1
ATOM 2139 N N . TRP B 1 88 ? -18.656 -1.115 2.588 1 94.88 88 TRP B N 1
ATOM 2140 C CA . TRP B 1 88 ? -17.938 -0.49 1.49 1 94.88 88 TRP B CA 1
ATOM 2141 C C . TRP B 1 88 ? -18.859 0.398 0.66 1 94.88 88 TRP B C 1
ATOM 2143 O O . TRP B 1 88 ? -19.875 -0.064 0.144 1 94.88 88 TRP B O 1
ATOM 2153 N N . VAL B 1 89 ? -18.422 1.626 0.531 1 96.5 89 VAL B N 1
ATOM 2154 C CA . VAL B 1 89 ? -19.188 2.602 -0.238 1 96.5 89 VAL B CA 1
ATOM 2155 C C . VAL B 1 89 ? -18.328 3.15 -1.376 1 96.5 89 VAL B C 1
ATOM 2157 O O . VAL B 1 89 ? -17.156 3.49 -1.175 1 96.5 89 VAL B O 1
ATOM 2160 N N . SER B 1 90 ? -18.984 3.318 -2.514 1 95.88 90 SER B N 1
ATOM 2161 C CA . SER B 1 90 ? -18.266 3.824 -3.678 1 95.88 90 SER B CA 1
ATOM 2162 C C . SER B 1 90 ? -18.016 5.324 -3.564 1 95.88 90 SER B C 1
ATOM 2164 O O . SER B 1 90 ? -18.891 6.07 -3.102 1 95.88 90 SER B O 1
ATOM 2166 N N . VAL B 1 91 ? -16.844 5.746 -3.932 1 96.25 91 VAL B N 1
ATOM 2167 C CA . VAL B 1 91 ? -16.531 7.156 -4.129 1 96.25 91 VAL B CA 1
ATOM 2168 C C . VAL B 1 91 ? -16.562 7.488 -5.621 1 96.25 91 VAL B C 1
ATOM 2170 O O . VAL B 1 91 ? -15.57 7.273 -6.328 1 96.25 91 VAL B O 1
ATOM 2173 N N . ASP B 1 92 ? -17.578 8.078 -6.047 1 94.5 92 ASP B N 1
ATOM 2174 C CA . ASP B 1 92 ? -17.766 8.336 -7.473 1 94.5 92 ASP B CA 1
ATOM 2175 C C . ASP B 1 92 ? -16.859 9.469 -7.941 1 94.5 92 ASP B C 1
ATOM 2177 O O . ASP B 1 92 ? -16.734 10.492 -7.27 1 94.5 92 ASP B O 1
ATOM 2181 N N . PRO B 1 93 ? -16.266 9.211 -9.102 1 94.56 93 PRO B N 1
ATOM 2182 C CA . PRO B 1 93 ? -15.453 10.305 -9.633 1 94.56 93 PRO B CA 1
ATOM 2183 C C . PRO B 1 93 ? -16.281 11.492 -10.086 1 94.56 93 PRO B C 1
ATOM 2185 O O . PRO B 1 93 ? -17.391 11.32 -10.617 1 94.56 93 PRO B O 1
ATOM 2188 N N . HIS B 1 94 ? -15.812 12.648 -9.781 1 94.62 94 HIS B N 1
ATOM 2189 C CA . HIS B 1 94 ? -16.391 13.891 -10.266 1 94.62 94 HIS B CA 1
ATOM 2190 C C . HIS B 1 94 ? -15.359 14.703 -11.055 1 94.62 94 HIS B C 1
ATOM 2192 O O . HIS B 1 94 ? -14.211 14.844 -10.633 1 94.62 94 HIS B O 1
ATOM 2198 N N . PRO B 1 95 ? -15.789 15.219 -12.203 1 93.69 95 PRO B N 1
ATOM 2199 C CA . PRO B 1 95 ? -14.836 15.992 -13.008 1 93.69 95 PRO B CA 1
ATOM 2200 C C . PRO B 1 95 ? -14.219 17.156 -12.234 1 93.69 95 PRO B C 1
ATOM 2202 O O . PRO B 1 95 ? -14.906 17.812 -11.453 1 93.69 95 PRO B O 1
ATOM 2205 N N . ASN B 1 96 ? -12.93 17.391 -12.414 1 93.88 96 ASN B N 1
ATOM 2206 C CA . ASN B 1 96 ? -12.188 18.531 -11.875 1 93.88 96 ASN B CA 1
ATOM 2207 C C . ASN B 1 96 ? -12.195 18.531 -10.352 1 93.88 96 ASN B C 1
ATOM 2209 O O . ASN B 1 96 ? -12.273 19.578 -9.719 1 93.88 96 ASN B O 1
ATOM 2213 N N . THR B 1 97 ? -12.344 17.344 -9.844 1 95.69 97 THR B N 1
ATOM 2214 C CA . THR B 1 97 ? -12.352 17.219 -8.391 1 95.69 97 THR B CA 1
ATOM 2215 C C . THR B 1 97 ? -11.242 16.297 -7.918 1 95.69 97 THR B C 1
ATOM 2217 O O . THR B 1 97 ? -10.961 15.273 -8.555 1 95.69 97 THR B O 1
ATOM 2220 N N . LEU B 1 98 ? -10.602 16.672 -6.883 1 97.5 98 LEU B N 1
ATOM 2221 C CA . LEU B 1 98 ? -9.648 15.82 -6.184 1 97.5 98 LEU B CA 1
ATOM 2222 C C . LEU B 1 98 ? -10.289 15.188 -4.953 1 97.5 98 LEU B C 1
ATOM 2224 O O . LEU B 1 98 ? -11.219 15.75 -4.371 1 97.5 98 LEU B O 1
ATOM 2228 N N . VAL B 1 99 ? -9.867 14 -4.656 1 97.44 99 VAL B N 1
ATOM 2229 C CA . VAL B 1 99 ? -10.258 13.344 -3.418 1 97.44 99 VAL B CA 1
ATOM 2230 C C . VAL B 1 99 ? -9.125 13.445 -2.396 1 97.44 99 VAL B C 1
ATOM 2232 O O . VAL B 1 99 ? -7.965 13.195 -2.721 1 97.44 99 VAL B O 1
ATOM 2235 N N . VAL B 1 100 ? -9.398 13.836 -1.188 1 97.88 100 VAL B N 1
ATOM 2236 C CA . VAL B 1 100 ? -8.414 13.898 -0.118 1 97.88 100 VAL B CA 1
ATOM 2237 C C . VAL B 1 100 ? -8.703 12.828 0.926 1 97.88 100 VAL B C 1
ATOM 2239 O O . VAL B 1 100 ? -9.75 12.852 1.578 1 97.88 100 VAL B O 1
ATOM 2242 N N . HIS B 1 101 ? -7.742 11.875 1.073 1 97.06 101 HIS B N 1
ATOM 2243 C CA . HIS B 1 101 ? -7.805 10.867 2.127 1 97.06 101 HIS B CA 1
ATOM 2244 C C . HIS B 1 101 ? -7.07 11.344 3.379 1 97.06 101 HIS B C 1
ATOM 2246 O O . HIS B 1 101 ? -5.945 11.836 3.295 1 97.06 101 HIS B O 1
ATOM 2252 N N . THR B 1 102 ? -7.73 11.18 4.512 1 96.69 102 THR B N 1
ATOM 2253 C CA . THR B 1 102 ? -7.016 11.328 5.773 1 96.69 102 THR B CA 1
ATOM 2254 C C . THR B 1 102 ? -6.227 10.062 6.102 1 96.69 102 THR B C 1
ATOM 2256 O O . THR B 1 102 ? -6.727 8.953 5.93 1 96.69 102 THR B O 1
ATOM 2259 N N . GLY B 1 103 ? -5.012 10.219 6.551 1 95.88 103 GLY B N 1
ATOM 2260 C CA . GLY B 1 103 ? -4.172 9.078 6.883 1 95.88 103 GLY B CA 1
ATOM 2261 C C . GLY B 1 103 ? -4.066 8.828 8.375 1 95.88 103 GLY B C 1
ATOM 2262 O O . GLY B 1 103 ? -4.742 9.477 9.172 1 95.88 103 GLY B O 1
ATOM 2263 N N . ASP B 1 104 ? -3.219 7.84 8.695 1 93.94 104 ASP B N 1
ATOM 2264 C CA . ASP B 1 104 ? -3.033 7.414 10.086 1 93.94 104 ASP B CA 1
ATOM 2265 C C . ASP B 1 104 ? -2.504 8.562 10.945 1 93.94 104 ASP B C 1
ATOM 2267 O O . ASP B 1 104 ? -2.91 8.719 12.102 1 93.94 104 ASP B O 1
ATOM 2271 N N . ILE B 1 105 ? -1.565 9.297 10.391 1 94.19 105 ILE B N 1
ATOM 2272 C CA . ILE B 1 105 ? -0.908 10.367 11.141 1 94.19 105 ILE B CA 1
ATOM 2273 C C . ILE B 1 105 ? -1.941 11.406 11.578 1 94.19 105 ILE B C 1
ATOM 2275 O O . ILE B 1 105 ? -1.977 11.805 12.742 1 94.19 105 ILE B O 1
ATOM 2279 N N . LEU B 1 106 ? -2.76 11.844 10.688 1 95.38 106 LEU B N 1
ATOM 2280 C CA . LEU B 1 106 ? -3.787 12.82 11.031 1 95.38 106 LEU B CA 1
ATOM 2281 C C . LEU B 1 106 ? -4.797 12.227 12.016 1 95.38 106 LEU B C 1
ATOM 2283 O O . LEU B 1 106 ? -5.289 12.922 12.898 1 95.38 106 LEU B O 1
ATOM 2287 N N . HIS B 1 107 ? -5.16 10.945 11.812 1 94.12 107 HIS B N 1
ATOM 2288 C CA . HIS B 1 107 ? -6.051 10.242 12.727 1 94.12 107 HIS B CA 1
ATOM 2289 C C . HIS B 1 107 ? -5.535 10.312 14.164 1 94.12 107 HIS B C 1
ATOM 2291 O O . HIS B 1 107 ? -6.281 10.648 15.078 1 94.12 107 HIS B O 1
ATOM 2297 N N . ILE B 1 108 ? -4.285 10.047 14.359 1 92.19 108 ILE B N 1
ATOM 2298 C CA . ILE B 1 108 ? -3.656 10.047 15.68 1 92.19 108 ILE B CA 1
ATOM 2299 C C . ILE B 1 108 ? -3.562 11.477 16.203 1 92.19 108 ILE B C 1
ATOM 2301 O O . ILE B 1 108 ? -3.982 11.758 17.328 1 92.19 108 ILE B O 1
ATOM 2305 N N . LEU B 1 109 ? -3.021 12.352 15.359 1 91.88 109 LEU B N 1
ATOM 2306 C CA . LEU B 1 109 ? -2.779 13.734 15.75 1 91.88 109 LEU B CA 1
ATOM 2307 C C . LEU B 1 109 ? -4.074 14.406 16.188 1 91.88 109 LEU B C 1
ATOM 2309 O O . LEU B 1 109 ? -4.078 15.203 17.141 1 91.88 109 LEU B O 1
ATOM 2313 N N . SER B 1 110 ? -5.152 14.102 15.562 1 92.94 110 SER B N 1
ATOM 2314 C CA . SER B 1 110 ? -6.43 14.758 15.836 1 92.94 110 SER B CA 1
ATOM 2315 C C . SER B 1 110 ? -7.188 14.047 16.953 1 92.94 110 SER B C 1
ATOM 2317 O O . SER B 1 110 ? -8.336 14.391 17.234 1 92.94 110 SER B O 1
ATOM 2319 N N . ASN B 1 111 ? -6.574 13.047 17.516 1 91.12 111 ASN B N 1
ATOM 2320 C CA . ASN B 1 111 ? -7.219 12.266 18.562 1 91.12 111 ASN B CA 1
ATOM 2321 C C . ASN B 1 111 ? -8.539 11.664 18.094 1 91.12 111 ASN B C 1
ATOM 2323 O O . ASN B 1 111 ? -9.547 11.727 18.797 1 91.12 111 ASN B O 1
ATOM 2327 N N . SER B 1 112 ? -8.609 11.227 16.812 1 90.06 112 SER B N 1
ATOM 2328 C CA . SER B 1 112 ? -9.672 10.469 16.156 1 90.06 112 SER B CA 1
ATOM 2329 C C . SER B 1 112 ? -10.781 11.391 15.664 1 90.06 112 SER B C 1
ATOM 2331 O O . SER B 1 112 ? -11.875 10.922 15.336 1 90.06 112 SER B O 1
ATOM 2333 N N . ARG B 1 113 ? -10.547 12.633 15.664 1 89.94 113 ARG B N 1
ATOM 2334 C CA . ARG B 1 113 ? -11.531 13.531 15.062 1 89.94 113 ARG B CA 1
ATOM 2335 C C . ARG B 1 113 ? -11.586 13.352 13.547 1 89.94 113 ARG B C 1
ATOM 2337 O O . ARG B 1 113 ? -12.664 13.391 12.953 1 89.94 113 ARG B O 1
ATOM 2344 N N . PHE B 1 114 ? -10.406 13.289 12.969 1 93.19 114 PHE B N 1
ATOM 2345 C CA . PHE B 1 114 ? -10.281 12.914 11.57 1 93.19 114 PHE B CA 1
ATOM 2346 C C . PHE B 1 114 ? -9.852 11.453 11.438 1 93.19 114 PHE B C 1
ATOM 2348 O O . PHE B 1 114 ? -8.664 11.141 11.578 1 93.19 114 PHE B O 1
ATOM 2355 N N . ARG B 1 115 ? -10.727 10.688 11.141 1 91.38 115 ARG B N 1
ATOM 2356 C CA . ARG B 1 115 ? -10.438 9.258 11.062 1 91.38 115 ARG B CA 1
ATOM 2357 C C . ARG B 1 115 ? -9.766 8.914 9.734 1 91.38 115 ARG B C 1
ATOM 2359 O O . ARG B 1 115 ? -10.133 9.453 8.688 1 91.38 115 ARG B O 1
ATOM 2366 N N . CYS B 1 116 ? -8.789 8 9.836 1 93.69 116 CYS B N 1
ATOM 2367 C CA . CYS B 1 116 ? -8.125 7.582 8.602 1 93.69 116 CYS B CA 1
ATOM 2368 C C . CYS B 1 116 ? -9.094 6.844 7.688 1 93.69 116 CYS B C 1
ATOM 2370 O O . CYS B 1 116 ? -10.016 6.176 8.164 1 93.69 116 CYS B O 1
ATOM 2372 N N . ALA B 1 117 ? -8.898 6.977 6.449 1 93.69 117 ALA B N 1
ATOM 2373 C CA . ALA B 1 117 ? -9.773 6.391 5.441 1 93.69 117 ALA B CA 1
ATOM 2374 C C . ALA B 1 117 ? -9.32 4.984 5.066 1 93.69 117 ALA B C 1
ATOM 2376 O O . ALA B 1 117 ? -8.328 4.816 4.352 1 93.69 117 ALA B O 1
ATOM 2377 N N . LEU B 1 118 ? -10.016 3.953 5.602 1 93.56 118 LEU B N 1
ATOM 2378 C CA . LEU B 1 118 ? -9.844 2.615 5.047 1 93.56 118 LEU B CA 1
ATOM 2379 C C . LEU B 1 118 ? -10.461 2.523 3.652 1 93.56 118 LEU B C 1
ATOM 2381 O O . LEU B 1 118 ? -11.648 2.783 3.477 1 93.56 118 LEU B O 1
ATOM 2385 N N . HIS B 1 119 ? -9.648 2.188 2.652 1 95.75 119 HIS B N 1
ATOM 2386 C CA . HIS B 1 119 ? -10.148 2.242 1.282 1 95.75 119 HIS B CA 1
ATOM 2387 C C . HIS B 1 119 ? -9.539 1.131 0.432 1 95.75 119 HIS B C 1
ATOM 2389 O O . HIS B 1 119 ? -8.555 0.507 0.829 1 95.75 119 HIS B O 1
ATOM 2395 N N . ARG B 1 120 ? -10.125 0.83 -0.622 1 94.38 120 ARG B N 1
ATOM 2396 C CA . ARG B 1 120 ? -9.711 -0.162 -1.607 1 94.38 120 ARG B CA 1
ATOM 2397 C C . ARG B 1 120 ? -10.109 0.263 -3.016 1 94.38 120 ARG B C 1
ATOM 2399 O O . ARG B 1 120 ? -10.812 1.265 -3.191 1 94.38 120 ARG B O 1
ATOM 2406 N N . VAL B 1 121 ? -9.562 -0.409 -4.02 1 95.75 121 VAL B N 1
ATOM 2407 C CA . VAL B 1 121 ? -9.922 -0.114 -5.402 1 95.75 121 VAL B CA 1
ATOM 2408 C C . VAL B 1 121 ? -10.391 -1.39 -6.102 1 95.75 121 VAL B C 1
ATOM 2410 O O . VAL B 1 121 ? -9.656 -2.383 -6.145 1 95.75 121 VAL B O 1
ATOM 2413 N N . MET B 1 122 ? -11.602 -1.296 -6.613 1 93 122 MET B N 1
ATOM 2414 C CA . MET B 1 122 ? -12.148 -2.373 -7.438 1 93 122 MET B CA 1
ATOM 2415 C C . MET B 1 122 ? -11.883 -2.115 -8.914 1 93 122 MET B C 1
ATOM 2417 O O . MET B 1 122 ? -11.75 -0.964 -9.336 1 93 122 MET B O 1
ATOM 2421 N N . VAL B 1 123 ? -11.75 -3.221 -9.625 1 92.56 123 VAL B N 1
ATOM 2422 C CA . VAL B 1 123 ? -11.617 -3.084 -11.07 1 92.56 123 VAL B CA 1
ATOM 2423 C C . VAL B 1 123 ? -12.992 -2.887 -11.703 1 92.56 123 VAL B C 1
ATOM 2425 O O . VAL B 1 123 ? -14.016 -3.055 -11.039 1 92.56 123 VAL B O 1
ATOM 2428 N N . ASN B 1 124 ? -12.93 -2.408 -12.93 1 90.69 124 ASN B N 1
ATOM 2429 C CA . ASN B 1 124 ? -14.141 -2.139 -13.695 1 90.69 124 ASN B CA 1
ATOM 2430 C C . ASN B 1 124 ? -14.266 -3.092 -14.883 1 90.69 124 ASN B C 1
ATOM 2432 O O . ASN B 1 124 ? -13.273 -3.441 -15.516 1 90.69 124 ASN B O 1
ATOM 2436 N N . SER B 1 125 ? -15.492 -3.477 -15.195 1 88.88 125 SER B N 1
ATOM 2437 C CA . SER B 1 125 ? -15.703 -4.484 -16.234 1 88.88 125 SER B CA 1
ATOM 2438 C C . SER B 1 125 ? -15.547 -3.887 -17.625 1 88.88 125 SER B C 1
ATOM 2440 O O . SER B 1 125 ? -15.219 -4.598 -18.578 1 88.88 125 SER B O 1
ATOM 2442 N N . ALA B 1 126 ? -15.75 -2.619 -17.781 1 89.06 126 ALA B N 1
ATOM 2443 C CA . ALA B 1 126 ? -15.859 -2.033 -19.109 1 89.06 126 ALA B CA 1
ATOM 2444 C C . ALA B 1 126 ? -14.68 -1.119 -19.406 1 89.06 126 ALA B C 1
ATOM 2446 O O . ALA B 1 126 ? -14.375 -0.846 -20.578 1 89.06 126 ALA B O 1
ATOM 2447 N N . ARG B 1 127 ? -14.148 -0.59 -18.406 1 92 127 ARG B N 1
ATOM 2448 C CA . ARG B 1 127 ? -13.141 0.44 -18.641 1 92 127 ARG B CA 1
ATOM 2449 C C . ARG B 1 127 ? -11.93 0.229 -17.734 1 92 127 ARG B C 1
ATOM 2451 O O . ARG B 1 127 ? -12.062 -0.25 -16.609 1 92 127 ARG B O 1
ATOM 2458 N N . GLN B 1 128 ? -10.766 0.601 -18.25 1 92.75 128 GLN B N 1
ATOM 2459 C CA . GLN B 1 128 ? -9.578 0.718 -17.406 1 92.75 128 GLN B CA 1
ATOM 2460 C C . GLN B 1 128 ? -9.672 1.931 -16.484 1 92.75 128 GLN B C 1
ATOM 2462 O O . GLN B 1 128 ? -10.391 2.887 -16.781 1 92.75 128 GLN B O 1
ATOM 2467 N N . ARG B 1 129 ? -8.969 1.856 -15.391 1 93.81 129 ARG B N 1
ATOM 2468 C CA . ARG B 1 129 ? -8.977 2.943 -14.422 1 93.81 129 ARG B CA 1
ATOM 2469 C C . ARG B 1 129 ? -7.562 3.445 -14.148 1 93.81 129 ARG B C 1
ATOM 2471 O O . ARG B 1 129 ? -6.629 2.65 -14.023 1 93.81 129 ARG B O 1
ATOM 2478 N N . TYR B 1 130 ? -7.434 4.777 -14.055 1 94.81 130 TYR B N 1
ATOM 2479 C CA . TYR B 1 130 ? -6.191 5.441 -13.672 1 94.81 130 TYR B CA 1
ATOM 2480 C C . TYR B 1 130 ? -6.398 6.328 -12.445 1 94.81 130 TYR B C 1
ATOM 2482 O O . TYR B 1 130 ? -7.465 6.918 -12.273 1 94.81 130 TYR B O 1
ATOM 2490 N N . SER B 1 131 ? -5.367 6.379 -11.648 1 96.62 131 SER B N 1
ATOM 2491 C CA . SER B 1 131 ? -5.355 7.352 -10.562 1 96.62 131 SER B CA 1
ATOM 2492 C C . SER B 1 131 ? -3.936 7.785 -10.219 1 96.62 131 SER B C 1
ATOM 2494 O O . SER B 1 131 ? -2.975 7.066 -10.508 1 96.62 131 SER B O 1
ATOM 2496 N N . VAL B 1 132 ? -3.809 8.969 -9.727 1 97.12 132 VAL B N 1
ATOM 2497 C CA . VAL B 1 132 ? -2.537 9.484 -9.227 1 97.12 132 VAL B CA 1
ATOM 2498 C C . VAL B 1 132 ? -2.688 9.93 -7.777 1 97.12 132 VAL B C 1
ATOM 2500 O O . VAL B 1 132 ? -3.529 10.773 -7.461 1 97.12 132 VAL B O 1
ATOM 2503 N N . ALA B 1 133 ? -1.901 9.32 -6.918 1 97.69 133 ALA B N 1
ATOM 2504 C CA . ALA B 1 133 ? -1.921 9.656 -5.496 1 97.69 133 ALA B CA 1
ATOM 2505 C C . ALA B 1 133 ? -0.667 10.43 -5.098 1 97.69 133 ALA B C 1
ATOM 2507 O O . ALA B 1 133 ? 0.446 10.055 -5.477 1 97.69 133 ALA B O 1
ATOM 2508 N N . TYR B 1 134 ? -0.804 11.523 -4.426 1 97.62 134 TYR B N 1
ATOM 2509 C CA . TYR B 1 134 ? 0.276 12.266 -3.779 1 97.62 134 TYR B CA 1
ATOM 2510 C C . TYR B 1 134 ? 0.213 12.109 -2.264 1 97.62 134 TYR B C 1
ATOM 2512 O O . TYR B 1 134 ? -0.734 12.57 -1.625 1 97.62 134 TYR B O 1
ATOM 2520 N N . PHE B 1 135 ? 1.258 11.477 -1.721 1 97.38 135 PHE B N 1
ATOM 2521 C CA . PHE B 1 135 ? 1.348 11.234 -0.285 1 97.38 135 PHE B CA 1
ATOM 2522 C C . PHE B 1 135 ? 2.141 12.344 0.398 1 97.38 135 PHE B C 1
ATOM 2524 O O . PHE B 1 135 ? 3.215 12.727 -0.072 1 97.38 135 PHE B O 1
ATOM 2531 N N . TYR B 1 136 ? 1.556 12.812 1.517 1 95.62 136 TYR B N 1
ATOM 2532 C CA . TYR B 1 136 ? 2.16 13.945 2.211 1 95.62 136 TYR B CA 1
ATOM 2533 C C . TYR B 1 136 ? 2.154 13.727 3.719 1 95.62 136 TYR B C 1
ATOM 2535 O O . TYR B 1 136 ? 1.13 13.352 4.293 1 95.62 136 TYR B O 1
ATOM 2543 N N . GLY B 1 137 ? 3.326 13.992 4.324 1 94.31 137 GLY B N 1
ATOM 2544 C CA . GLY B 1 137 ? 3.393 13.875 5.773 1 94.31 137 GLY B CA 1
ATOM 2545 C C . GLY B 1 137 ? 4.652 14.484 6.359 1 94.31 137 GLY B C 1
ATOM 2546 O O . GLY B 1 137 ? 5.574 14.852 5.629 1 94.31 137 GLY B O 1
ATOM 2547 N N . PRO B 1 138 ? 4.664 14.648 7.723 1 93.69 138 PRO B N 1
ATOM 2548 C CA . PRO B 1 138 ? 5.824 15.203 8.422 1 93.69 138 PRO B CA 1
ATOM 2549 C C . PRO B 1 138 ? 7.031 14.258 8.398 1 93.69 138 PRO B C 1
ATOM 2551 O O . PRO B 1 138 ? 6.918 13.117 7.945 1 93.69 138 PRO B O 1
ATOM 2554 N N . PRO B 1 139 ? 8.195 14.812 8.828 1 92.69 139 PRO B N 1
ATOM 2555 C CA . PRO B 1 139 ? 9.391 13.961 8.914 1 92.69 139 PRO B CA 1
ATOM 2556 C C . PRO B 1 139 ? 9.227 12.828 9.922 1 92.69 139 PRO B C 1
ATOM 2558 O O . PRO B 1 139 ? 8.391 12.906 10.82 1 92.69 139 PRO B O 1
ATOM 2561 N N . LEU B 1 140 ? 10.109 11.836 9.797 1 92.69 140 LEU B N 1
ATOM 2562 C CA . LEU B 1 140 ? 10.023 10.602 10.586 1 92.69 140 LEU B CA 1
ATOM 2563 C C . LEU B 1 140 ? 10.211 10.898 12.07 1 92.69 140 LEU B C 1
ATOM 2565 O O . LEU B 1 140 ? 9.672 10.18 12.922 1 92.69 140 LEU B O 1
ATOM 2569 N N . ASP B 1 141 ? 10.93 11.898 12.367 1 92.44 141 ASP B N 1
ATOM 2570 C CA . ASP B 1 141 ? 11.242 12.172 13.766 1 92.44 141 ASP B CA 1
ATOM 2571 C C . ASP B 1 141 ? 10.188 13.07 14.398 1 92.44 141 ASP B C 1
ATOM 2573 O O . ASP B 1 141 ? 10.281 13.414 15.578 1 92.44 141 ASP B O 1
ATOM 2577 N N . TYR B 1 142 ? 9.172 13.469 13.625 1 92 142 TYR B N 1
ATOM 2578 C CA . TYR B 1 142 ? 8.078 14.25 14.188 1 92 142 TYR B CA 1
ATOM 2579 C C . TYR B 1 142 ? 7.336 13.453 15.258 1 92 142 TYR B C 1
ATOM 2581 O O . TYR B 1 142 ? 7.004 12.281 15.055 1 92 142 TYR B O 1
ATOM 2589 N N . VAL B 1 143 ? 7.074 14.102 16.406 1 92.31 143 VAL B N 1
ATOM 2590 C CA . VAL B 1 143 ? 6.387 13.445 17.516 1 92.31 143 VAL B CA 1
ATOM 2591 C C . VAL B 1 143 ? 4.883 13.695 17.422 1 92.31 143 VAL B C 1
ATOM 2593 O O . VAL B 1 143 ? 4.438 14.844 17.453 1 92.31 143 VAL B O 1
ATOM 2596 N N . LEU B 1 144 ? 4.164 12.602 17.266 1 89.75 144 LEU B N 1
ATOM 2597 C CA . LEU B 1 144 ? 2.705 12.641 17.234 1 89.75 144 LEU B CA 1
ATOM 2598 C C . LEU B 1 144 ? 2.137 12.688 18.656 1 89.75 144 LEU B C 1
ATOM 2600 O O . LEU B 1 144 ? 2.289 11.734 19.422 1 89.75 144 LEU B O 1
ATOM 2604 N N . SER B 1 145 ? 1.547 13.758 18.984 1 87.69 145 SER B N 1
ATOM 2605 C CA . SER B 1 145 ? 0.833 13.922 20.234 1 87.69 145 SER B CA 1
ATOM 2606 C C . SER B 1 145 ? -0.633 14.266 20 1 87.69 145 SER B C 1
ATOM 2608 O O . SER B 1 145 ? -0.946 15.328 19.469 1 87.69 145 SER B O 1
ATOM 2610 N N . PRO B 1 146 ? -1.463 13.258 20.484 1 88.94 146 PRO B N 1
ATOM 2611 C CA . PRO B 1 146 ?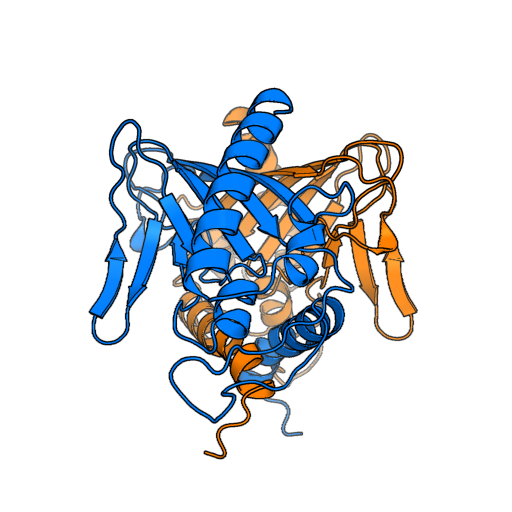 -2.883 13.547 20.266 1 88.94 146 PRO B CA 1
ATOM 2612 C C . PRO B 1 146 ? -3.314 14.867 20.906 1 88.94 146 PRO B C 1
ATOM 2614 O O . PRO B 1 146 ? -2.928 15.172 22.031 1 88.94 146 PRO B O 1
ATOM 2617 N N . LEU B 1 147 ? -4.066 15.578 20.109 1 85.44 147 LEU B N 1
ATOM 2618 C CA . LEU B 1 147 ? -4.562 16.859 20.594 1 85.44 147 LEU B CA 1
ATOM 2619 C C . LEU B 1 147 ? -5.797 16.656 21.469 1 85.44 147 LEU B C 1
ATOM 2621 O O . LEU B 1 147 ? -6.688 15.883 21.125 1 85.44 147 LEU B O 1
ATOM 2625 N N . LEU B 1 148 ? -5.758 17.375 22.625 1 80.44 148 LEU B N 1
ATOM 2626 C CA . LEU B 1 148 ? -6.828 17.234 23.609 1 80.44 148 LEU B CA 1
ATOM 2627 C C . LEU B 1 148 ? -7.789 18.422 23.531 1 80.44 148 LEU B C 1
ATOM 2629 O O . LEU B 1 148 ? -7.961 19.141 24.516 1 80.44 148 LEU B O 1
ATOM 2633 N N . LEU B 1 149 ? -8.367 18.641 22.453 1 77.38 149 LEU B N 1
ATOM 2634 C CA . LEU B 1 149 ? -9.242 19.781 22.266 1 77.38 149 LEU B CA 1
ATOM 2635 C C . LEU B 1 149 ? -10.641 19.5 22.812 1 77.38 149 LEU B C 1
ATOM 2637 O O . LEU B 1 149 ? -11.234 20.359 23.469 1 77.38 149 LEU B O 1
ATOM 2641 N N . LEU B 1 150 ? -11.188 18.328 22.594 1 72.19 150 LEU B N 1
ATOM 2642 C CA . LEU B 1 150 ? -12.57 18.016 22.938 1 72.19 150 LEU B CA 1
ATOM 2643 C C . LEU B 1 150 ? -12.625 17.047 24.109 1 72.19 150 LEU B C 1
ATOM 2645 O O . LEU B 1 150 ? -13.703 16.812 24.672 1 72.19 150 LEU B O 1
ATOM 2649 N N . THR B 1 151 ? -11.5 16.484 24.375 1 74.94 151 THR B N 1
ATOM 2650 C CA . THR B 1 151 ? -11.406 15.531 25.484 1 74.94 151 THR B CA 1
ATOM 2651 C C . THR B 1 151 ? -10.086 15.695 26.219 1 74.94 151 THR B C 1
ATOM 2653 O O . THR B 1 151 ? -9.07 16.062 25.625 1 74.94 151 THR B O 1
ATOM 2656 N N . PRO B 1 152 ? -10.258 15.586 27.484 1 79.94 152 PRO B N 1
ATOM 2657 C CA . PRO B 1 152 ? -9.016 15.672 28.25 1 79.94 152 PRO B CA 1
ATOM 2658 C C . PRO B 1 152 ? -8.188 14.391 28.172 1 79.94 152 PRO B C 1
ATOM 2660 O O . PRO B 1 152 ? -7.078 14.336 28.703 1 79.94 152 PRO B O 1
ATOM 2663 N N . PHE B 1 153 ? -8.727 13.453 27.453 1 83.25 153 PHE B N 1
ATOM 2664 C CA . PHE B 1 153 ? -8.039 12.164 27.438 1 83.25 153 PHE B CA 1
ATOM 2665 C C . PHE B 1 153 ? -7.496 11.852 26.062 1 83.25 153 PHE B C 1
ATOM 2667 O O . PHE B 1 153 ? -8.227 11.898 25.062 1 83.25 153 PHE B O 1
ATOM 2674 N N . PRO B 1 154 ? -6.258 11.477 26.094 1 88.38 154 PRO B N 1
ATOM 2675 C CA . PRO B 1 154 ? -5.703 11.047 24.812 1 88.38 154 PRO B CA 1
ATOM 2676 C C . PRO B 1 154 ? -6.129 9.633 24.438 1 88.38 154 PRO B C 1
ATOM 2678 O O . PRO B 1 154 ? -6.039 8.711 25.25 1 88.38 154 PRO B O 1
ATOM 2681 N N . ARG B 1 155 ? -6.598 9.477 23.25 1 88.75 155 ARG B N 1
ATOM 2682 C CA . ARG B 1 155 ? -7 8.164 22.75 1 88.75 155 ARG B CA 1
ATOM 2683 C C . ARG B 1 155 ? -5.789 7.336 22.344 1 88.75 155 ARG B C 1
ATOM 2685 O O . ARG B 1 155 ? -5.883 6.117 22.188 1 88.75 155 ARG B O 1
ATOM 2692 N N . PHE B 1 156 ? -4.645 8.039 22.094 1 90.94 156 PHE B N 1
ATOM 2693 C CA . PHE B 1 156 ? -3.414 7.379 21.672 1 90.94 156 PHE B CA 1
ATOM 2694 C C . PHE B 1 156 ? -2.229 7.875 22.484 1 90.94 156 PHE B C 1
ATOM 2696 O O . PHE B 1 156 ? -2.207 9.031 22.922 1 90.94 156 PHE B O 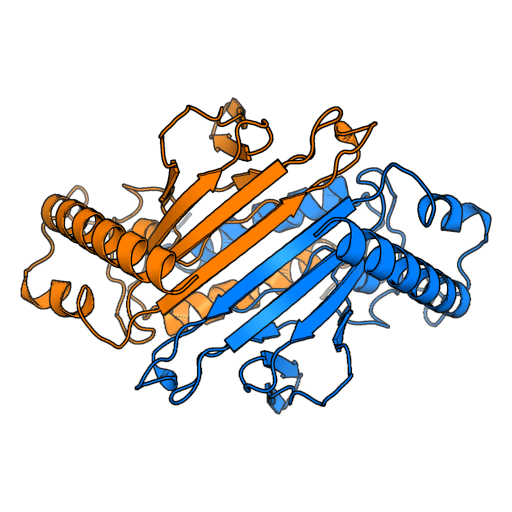1
ATOM 2703 N N . ARG B 1 157 ? -1.243 7.066 22.719 1 90.62 157 ARG B N 1
ATOM 2704 C CA . ARG B 1 157 ? -0.004 7.535 23.328 1 90.62 157 ARG B CA 1
ATOM 2705 C C . ARG B 1 157 ? 0.81 8.367 22.344 1 90.62 157 ARG B C 1
ATOM 2707 O O . ARG B 1 157 ? 0.668 8.219 21.125 1 90.62 157 ARG B O 1
ATOM 2714 N N . SER B 1 158 ? 1.612 9.188 22.938 1 90.94 158 SER B N 1
ATOM 2715 C CA . SER B 1 158 ? 2.533 9.961 22.109 1 90.94 158 SER B CA 1
ATOM 2716 C C . SER B 1 158 ? 3.686 9.094 21.609 1 90.94 158 SER B C 1
ATOM 2718 O O . SER B 1 158 ? 4.215 8.266 22.359 1 90.94 158 SER B O 1
ATOM 2720 N N . LEU B 1 159 ? 4.066 9.305 20.328 1 93.06 159 LEU B N 1
ATOM 2721 C CA . LEU B 1 159 ? 5.18 8.57 19.734 1 93.06 159 LEU B CA 1
ATOM 2722 C C . LEU B 1 159 ? 5.641 9.234 18.438 1 93.06 159 LEU B C 1
ATOM 2724 O O . LEU B 1 159 ? 4.91 10.031 17.859 1 93.06 159 LEU B O 1
ATOM 2728 N N . SER B 1 160 ? 6.801 8.922 18.047 1 93.88 160 SER B N 1
ATOM 2729 C CA . SER B 1 160 ? 7.285 9.445 16.781 1 93.88 160 SER B CA 1
ATOM 2730 C C . SER B 1 160 ? 6.637 8.719 15.602 1 93.88 160 SER B C 1
ATOM 2732 O O . SER B 1 160 ? 6.145 7.602 15.75 1 93.88 160 SER B O 1
ATOM 2734 N N . ILE B 1 161 ? 6.648 9.359 14.516 1 93.25 161 ILE B N 1
ATOM 2735 C CA . ILE B 1 161 ? 6.152 8.734 13.297 1 93.25 161 ILE B CA 1
ATOM 2736 C C . ILE B 1 161 ? 6.945 7.465 13.008 1 93.25 161 ILE B C 1
ATOM 2738 O O . ILE B 1 161 ? 6.371 6.434 12.656 1 93.25 161 ILE B O 1
ATOM 2742 N N . LYS B 1 162 ? 8.25 7.539 13.164 1 92.5 162 LYS B N 1
ATOM 2743 C CA . LYS B 1 162 ? 9.117 6.379 12.961 1 92.5 162 LYS B CA 1
ATOM 2744 C C . LYS B 1 162 ? 8.672 5.207 13.836 1 92.5 162 LYS B C 1
ATOM 2746 O O . LYS B 1 162 ? 8.625 4.066 13.375 1 92.5 162 LYS B O 1
ATOM 2751 N N . GLU B 1 163 ? 8.406 5.512 15.062 1 92.19 163 GLU B N 1
ATOM 2752 C CA . GLU B 1 163 ? 7.957 4.473 15.992 1 92.19 163 GLU B CA 1
ATOM 2753 C C . GLU B 1 163 ? 6.621 3.877 15.547 1 92.19 163 GLU B C 1
ATOM 2755 O O . GLU B 1 163 ? 6.438 2.66 15.586 1 92.19 163 GLU B O 1
ATOM 2760 N N . TYR B 1 164 ? 5.684 4.688 15.148 1 92.19 164 TYR B N 1
ATOM 2761 C CA . TYR B 1 164 ? 4.383 4.195 14.703 1 92.19 164 TYR B CA 1
ATOM 2762 C C . TYR B 1 164 ? 4.531 3.299 13.477 1 92.19 164 TYR B C 1
ATOM 2764 O O . TYR B 1 164 ? 3.889 2.25 13.391 1 92.19 164 TYR B O 1
ATOM 2772 N N . ILE B 1 165 ? 5.348 3.73 12.523 1 91.06 165 ILE B N 1
ATOM 2773 C CA . ILE B 1 165 ? 5.586 2.955 11.312 1 91.06 165 ILE B CA 1
ATOM 2774 C C . ILE B 1 165 ? 6.125 1.574 11.68 1 91.06 165 ILE B C 1
ATOM 2776 O O . ILE B 1 165 ? 5.711 0.564 11.109 1 91.06 165 ILE B O 1
ATOM 2780 N N . GLY B 1 166 ? 7 1.531 12.586 1 87.69 166 GLY B N 1
ATOM 2781 C CA . GLY B 1 166 ? 7.523 0.262 13.062 1 87.69 166 GLY B CA 1
ATOM 2782 C C . GLY B 1 166 ? 6.457 -0.641 13.656 1 87.69 166 GLY B C 1
ATOM 2783 O O . GLY B 1 166 ? 6.445 -1.847 13.391 1 87.69 166 GLY B O 1
ATOM 2784 N N . ILE B 1 167 ? 5.578 -0.087 14.453 1 86.81 167 ILE B N 1
ATOM 2785 C CA . ILE B 1 167 ? 4.488 -0.83 15.078 1 86.81 167 ILE B CA 1
ATOM 2786 C C . ILE B 1 167 ? 3.537 -1.354 14 1 86.81 167 ILE B C 1
ATOM 2788 O O . ILE B 1 167 ? 3.141 -2.521 14.031 1 86.81 167 ILE B O 1
ATOM 2792 N N . LYS B 1 168 ? 3.199 -0.536 13.102 1 87.69 168 LYS B N 1
ATOM 2793 C CA . LYS B 1 168 ? 2.303 -0.927 12.016 1 87.69 168 LYS B CA 1
ATOM 2794 C C . LYS B 1 168 ? 2.912 -2.045 11.18 1 87.69 168 LYS B C 1
ATOM 2796 O O . LYS B 1 168 ? 2.215 -2.98 10.781 1 87.69 168 LYS B O 1
ATOM 2801 N N . ALA B 1 169 ? 4.188 -1.928 10.875 1 83.38 169 ALA B N 1
ATOM 2802 C CA . ALA B 1 169 ? 4.891 -2.939 10.094 1 83.38 169 ALA B CA 1
ATOM 2803 C C . ALA B 1 169 ? 4.855 -4.297 10.789 1 83.38 169 ALA B C 1
ATOM 2805 O O . ALA B 1 169 ? 4.672 -5.328 10.141 1 83.38 169 ALA B O 1
ATOM 2806 N N . LYS B 1 170 ? 5.062 -4.285 12.086 1 76.56 170 LYS B N 1
ATOM 2807 C CA . LYS B 1 170 ? 5.051 -5.523 12.859 1 76.56 170 LYS B CA 1
ATOM 2808 C C . LYS B 1 170 ? 3.662 -6.156 12.867 1 76.56 170 LYS B C 1
ATOM 2810 O O . LYS B 1 170 ? 3.531 -7.379 12.852 1 76.56 170 LYS B O 1
ATOM 2815 N N . ASN B 1 171 ? 2.686 -5.32 12.797 1 72.81 171 ASN B N 1
ATOM 2816 C CA . ASN B 1 171 ? 1.307 -5.797 12.82 1 72.81 171 ASN B CA 1
ATOM 2817 C C . ASN B 1 171 ? 0.899 -6.418 11.492 1 72.81 171 ASN B C 1
ATOM 2819 O O . ASN B 1 171 ? 0.044 -7.305 11.445 1 72.81 171 ASN B O 1
ATOM 2823 N N . LEU B 1 172 ? 1.429 -5.984 10.445 1 66.44 172 LEU B N 1
ATOM 2824 C CA . LEU B 1 172 ? 1.114 -6.57 9.148 1 66.44 172 LEU B CA 1
ATOM 2825 C C . LEU B 1 172 ? 1.421 -8.062 9.133 1 66.44 172 LEU B C 1
ATOM 2827 O O . LEU B 1 172 ? 0.662 -8.852 8.57 1 66.44 172 LEU B O 1
ATOM 2831 N N . GLY B 1 173 ? 2.482 -8.453 9.742 1 61.91 173 GLY B N 1
ATOM 2832 C CA . GLY B 1 173 ? 2.795 -9.859 9.93 1 61.91 173 GLY B CA 1
ATOM 2833 C C . GLY B 1 173 ? 1.767 -10.594 10.766 1 61.91 173 GLY B C 1
ATOM 2834 O O . GLY B 1 173 ? 1.657 -11.82 10.695 1 61.91 173 GLY B O 1
ATOM 2835 N N . GLU B 1 174 ? 0.975 -9.797 11.445 1 65.12 174 GLU B N 1
ATOM 2836 C CA . GLU B 1 174 ? 0.023 -10.438 12.352 1 65.12 174 GLU B CA 1
ATOM 2837 C C . GLU B 1 174 ? -1.171 -11 11.586 1 65.12 174 GLU B C 1
ATOM 2839 O O . GLU B 1 174 ? -1.824 -11.938 12.047 1 65.12 174 GLU B O 1
ATOM 2844 N N . ALA B 1 175 ? -1.367 -10.5 10.461 1 67.94 175 ALA B N 1
ATOM 2845 C CA . ALA B 1 175 ? -2.432 -11.102 9.656 1 67.94 175 ALA B CA 1
ATOM 2846 C C . ALA B 1 175 ? -2.158 -12.578 9.391 1 67.94 175 ALA B C 1
ATOM 2848 O O . ALA B 1 175 ? -3.059 -13.414 9.508 1 67.94 175 ALA B O 1
ATOM 2849 N N . LEU B 1 176 ? -0.926 -12.922 9.047 1 70.56 176 LEU B N 1
ATOM 2850 C CA . LEU B 1 176 ? -0.551 -14.312 8.828 1 70.56 176 LEU B CA 1
ATOM 2851 C C . LEU B 1 176 ? -0.653 -15.117 10.117 1 70.56 176 LEU B C 1
ATOM 2853 O O . LEU B 1 176 ? -1.034 -16.281 10.102 1 70.56 176 LEU B O 1
ATOM 2857 N N . SER B 1 177 ? -0.329 -14.445 11.203 1 72.19 177 SER B N 1
ATOM 2858 C CA . SER B 1 177 ? -0.431 -15.133 12.484 1 72.19 177 SER B CA 1
ATOM 2859 C C . SER B 1 177 ? -1.878 -15.5 12.805 1 72.19 177 SER B C 1
ATOM 2861 O O . SER B 1 177 ? -2.139 -16.516 13.445 1 72.19 177 SER B O 1
ATOM 2863 N N . LEU B 1 178 ? -2.816 -14.711 12.367 1 72.56 178 LEU B N 1
ATOM 2864 C CA . LEU B 1 178 ? -4.234 -14.914 12.648 1 72.56 178 LEU B CA 1
ATOM 2865 C C . LEU B 1 178 ? -4.77 -16.125 11.898 1 72.56 178 LEU B C 1
ATOM 2867 O O . LEU B 1 178 ? -5.828 -16.656 12.242 1 72.56 178 LEU B O 1
ATOM 2871 N N . ILE B 1 179 ? -4 -16.578 10.977 1 73.44 179 ILE B N 1
ATOM 2872 C CA . ILE B 1 179 ? -4.469 -17.734 10.219 1 73.44 179 ILE B CA 1
ATOM 2873 C C . ILE B 1 179 ? -3.512 -18.906 10.438 1 73.44 179 ILE B C 1
ATOM 2875 O O . ILE B 1 179 ? -3.643 -19.953 9.789 1 73.44 179 ILE B O 1
ATOM 2879 N N . SER B 1 180 ? -2.521 -18.734 11.227 1 72.62 180 SER B N 1
ATOM 2880 C CA . SER B 1 180 ? -1.557 -19.797 11.531 1 72.62 180 SER B CA 1
ATOM 2881 C C . SER B 1 180 ? -2.209 -20.938 12.305 1 72.62 180 SER B C 1
ATOM 2883 O O . SER B 1 180 ? -3.088 -20.703 13.141 1 72.62 180 SER B O 1
ATOM 2885 N N . THR B 1 181 ? -1.875 -22.062 11.961 1 70.25 181 THR B N 1
ATOM 2886 C CA . THR B 1 181 ? -2.379 -23.234 12.656 1 70.25 181 THR B CA 1
ATOM 2887 C C . THR B 1 181 ? -1.383 -23.703 13.719 1 70.25 181 THR B C 1
ATOM 2889 O O . THR B 1 181 ? -1.649 -24.672 14.445 1 70.25 181 THR B O 1
ATOM 2892 N N . ILE B 1 182 ? -0.219 -23.094 13.719 1 61.88 182 ILE B N 1
ATOM 2893 C CA . ILE B 1 182 ? 0.803 -23.516 14.672 1 61.88 182 ILE B CA 1
ATOM 2894 C C . ILE B 1 182 ? 0.5 -22.938 16.047 1 61.88 182 ILE B C 1
ATOM 2896 O O . ILE B 1 182 ? 0.228 -21.734 16.172 1 61.88 182 ILE B O 1
ATOM 2900 N N . GLN B 1 183 ? -0.131 -23.625 17.031 1 51.53 183 GLN B N 1
ATOM 2901 C CA . GLN B 1 183 ? -0.355 -23.312 18.438 1 51.53 183 GLN B CA 1
ATOM 2902 C C . GLN B 1 183 ? 0.926 -22.812 19.094 1 51.53 183 GLN B C 1
ATOM 2904 O O . GLN B 1 183 ? 1.98 -23.438 18.969 1 51.53 183 GLN B O 1
ATOM 2909 N N . ASN B 1 184 ? 1.115 -21.344 18.969 1 36.81 184 ASN B N 1
ATOM 2910 C CA . ASN B 1 184 ? 2.119 -21.094 20 1 36.81 184 ASN B CA 1
ATOM 2911 C C . ASN B 1 184 ? 1.771 -21.797 21.297 1 36.81 184 ASN B C 1
ATOM 2913 O O . ASN B 1 184 ? 0.604 -21.844 21.688 1 36.81 184 ASN B O 1
#

Organism: Vigna mungo (NCBI:txid3915)

Sequence (368 aa):
MENYQKQMKLLAEKLTQMILTLLKISEDEKGWISSSELCEAVQLNFYPCCPEPNRAMGLAPHTDTSLLTILHQSQTNGLQIFKEGAGWVSVDPHPNTLVVHTGDILHILSNSRFRCALHRVMVNSARQRYSVAYFYGPPLDYVLSPLLLLTPFPRFRSLSIKEYIGIKAKNLGEALSLISTIQNMENYQKQMKLLAEKLTQMILTLLKISEDEKGWISSSELCEAVQLNFYPCCPEPNRAMGLAPHTDTSLLTILHQSQTNGLQIFKEGAGWVSVDPHPNTLVVHTGDILHILSNSRFRCALHRVMVNSARQRYSVAYFYGPPLDYVLSPLLLLTPFPRFRSLSIKEYIGIKAKNLGEALSLISTIQN

Nearest PDB structures (foldseek):
  8x7c-assembly2_A  TM=9.069E-01  e=4.391E-15  Zea mays
  5o7y-assembly1_A  TM=8.863E-01  e=3.231E-15  Papaver somniferum
  5gja-assembly1_H  TM=8.936E-01  e=2.035E-14  Arabidopsis thaliana
  5gja-assembly1_E  TM=8.932E-01  e=2.447E-14  Arabidopsis thaliana
  5gja-assembly1_B  TM=8.918E-01  e=7.849E-14  Arabidopsis thaliana

InterPro domains:
  IPR005123 Oxoglutarate/iron-dependent dioxygenase domain [PS51471] (38-138)
  IPR027443 Isopenicillin N synthase-like superfamily [G3DSA:2.60.120.330] (1-172)
  IPR044861 Isopenicillin N synthase-like, Fe(2+) 2OG dioxygenase domain [PF03171] (41-138)

Secondary structure (DSSP, 8-state):
-HHHHHHHHHHHHHHHHHHHHHTT--GGGGTTTT-S--EEEEEEEEE---S-GGG-EEEEEE---SSEEEEEE-SS--EEEEETTTEEEE----TT--EEEE-HHHHHHTTTSS----EEEE--SSS-EEEEEEEEE--TT-EE----SS-SS-SB--EEHHHHHHHHHHHHHHHHHHTB-S--/-HHHHHHHHHHHHHHHHHHHHHTT--GGGGTTTT-S--EEEEEEEEE---S-GGG-EEEEEE---SSEEEEEE-SS--EEEEETTTEEEE----TT--EEEE-HHHHHHTTTSS----EEEE--SSS-EEEEEEEEE--TT-EE----SS-SS-SB--EEHHHHHHHHHHHHHHHHHTTB-S--

Radius of gyration: 20.47 Å; Cα contacts (8 Å, |Δi|>4): 799; chains: 2; bounding box: 44×61×52 Å